Protein 1XAO (pdb70)

InterPro domains:
  IPR001305 Heat shock protein DnaJ, cysteine-rich domain [PF00684] (143-208)
  IPR001305 Heat shock protein DnaJ, cysteine-rich domain [PS51188] (130-213)
  IPR001305 Heat shock protein DnaJ, cysteine-rich domain [cd10719] (143-208)
  IPR001623 DnaJ domain [PF00226] (7-67)
  IPR001623 DnaJ domain [PR00625] (8-26)
  IPR001623 DnaJ domain [PR00625] (26-41)
  IPR001623 DnaJ domain [PR00625] (42-62)
  IPR001623 DnaJ domain [PR00625] (62-81)
  IPR001623 DnaJ domain [PS50076] (6-70)
  IPR001623 DnaJ domain [SM00271] (5-62)
  IPR001623 DnaJ domain [cd06257] (7-59)
  IPR002939 Chaperone DnaJ, C-terminal [PF01556] (116-336)
  IPR008971 HSP40/DnaJ peptide-binding [SSF49493] (115-257)
  IPR008971 HSP40/DnaJ peptide-binding [SSF49493] (259-344)
  IPR012724 Chaperone DnaJ [MF_01152] (3-375)
  IPR018253 DnaJ domain, conserved site [PS00636] (47-66)
  IPR036410 Heat shock protein DnaJ, cysteine-rich domain superfamily [SSF57938] (140-210)
  IPR036869 Chaperone J-domain superfamily [G3DSA:1.10.287.110] (3-109)
  IPR036869 Chaperone J-domain superfamily [SSF46565] (2-103)
  IPR044713 DnaJ homolog subfamily A member 1/2-like [PTHR43888] (4-381)

Structure (mmCIF, N/CA/C/O backbone):
data_1XAO
#
_entry.id   1XAO
#
_cell.length_a   49.631
_cell.length_b   49.631
_cell.length_c   210.191
_cell.angle_alpha   90.00
_cell.angle_beta   90.00
_cell.angle_gamma   120.00
#
_symmetry.space_group_name_H-M   'P 61'
#
loop_
_entity.id
_entity.type
_entity.pdbx_description
1 polymer 'Mitochondrial protein import protein MAS5'
2 water water
#
loop_
_atom_site.group_PDB
_atom_site.id
_atom_site.type_symbol
_atom_site.label_atom_id
_atom_site.label_alt_id
_atom_site.label_comp_id
_atom_site.label_asym_id
_atom_site.label_entity_id
_atom_site.label_seq_id
_atom_site.pdbx_PDB_ins_code
_atom_site.Cartn_x
_atom_site.Cartn_y
_atom_site.Cartn_z
_atom_site.occupancy
_atom_site.B_iso_or_equiv
_atom_site.auth_seq_id
_atom_site.auth_comp_id
_atom_site.auth_asym_id
_atom_site.auth_atom_id
_atom_site.pdbx_PDB_model_num
ATOM 1 N N . SER A 1 1 ? -20.557 15.418 15.416 1.00 40.80 258 SER A N 1
ATOM 2 C CA . SER A 1 1 ? -21.279 14.111 15.335 1.00 41.97 258 SER A CA 1
ATOM 3 C C . SER A 1 1 ? -20.626 13.120 14.374 1.00 40.28 258 SER A C 1
ATOM 4 O O . SER A 1 1 ? -20.124 13.507 13.318 1.00 39.37 258 SER A O 1
ATOM 7 N N . PHE A 1 2 ? -20.639 11.841 14.745 1.00 33.57 259 PHE A N 1
ATOM 8 C CA . PHE A 1 2 ? -20.063 10.783 13.916 1.00 32.64 259 PHE A CA 1
ATOM 9 C C . PHE A 1 2 ? -21.174 9.891 13.349 1.00 36.21 259 PHE A C 1
ATOM 10 O O . PHE A 1 2 ? -22.203 9.668 13.999 1.00 34.80 259 PHE A O 1
ATOM 18 N N . LYS A 1 3 ? -20.971 9.394 12.133 1.00 35.11 260 LYS A N 1
ATOM 19 C CA . LYS A 1 3 ? -21.944 8.508 11.497 1.00 38.49 260 LYS A CA 1
ATOM 20 C C . LYS A 1 3 ? -21.388 7.092 11.566 1.00 39.98 260 LYS A C 1
ATOM 21 O O . LYS A 1 3 ? -20.184 6.881 11.383 1.00 37.66 260 LYS A O 1
ATOM 27 N N . ARG A 1 4 ? -22.254 6.123 11.838 1.00 48.18 261 ARG A N 1
ATOM 28 C CA . ARG A 1 4 ? -21.809 4.740 11.925 1.00 51.63 261 ARG A CA 1
ATOM 29 C C . ARG A 1 4 ? -22.084 3.977 10.639 1.00 52.54 261 ARG A C 1
ATOM 30 O O . ARG A 1 4 ? -23.216 3.930 10.160 1.00 52.68 261 ARG A O 1
ATOM 38 N N . ASP A 1 5 ? -21.027 3.390 10.087 1.00 46.92 262 ASP A N 1
ATOM 39 C CA . ASP A 1 5 ? -21.098 2.609 8.857 1.00 48.59 262 ASP A CA 1
ATOM 40 C C . ASP A 1 5 ? -20.492 1.245 9.171 1.00 48.64 262 ASP A C 1
ATOM 41 O O . ASP A 1 5 ? -19.274 1.050 9.065 1.00 47.94 262 ASP A O 1
ATOM 46 N N . GLY A 1 6 ? -21.344 0.305 9.565 1.00 54.28 263 GLY A N 1
ATOM 47 C CA . GLY A 1 6 ? -20.861 -1.014 9.918 1.00 53.57 263 GLY A CA 1
ATOM 48 C C . GLY A 1 6 ? -20.115 -0.895 11.231 1.00 54.07 263 GLY A C 1
ATOM 49 O O . GLY A 1 6 ? -20.698 -0.523 12.250 1.00 54.32 263 GLY A O 1
ATOM 50 N N . ASP A 1 7 ? -18.821 -1.199 11.214 1.00 51.33 264 ASP A N 1
ATOM 51 C CA . ASP A 1 7 ? -18.011 -1.104 12.421 1.00 49.60 264 ASP A CA 1
ATOM 52 C C . ASP A 1 7 ? -17.027 0.056 12.307 1.00 47.49 264 ASP A C 1
ATOM 53 O O . ASP A 1 7 ? -16.106 0.201 13.115 1.00 45.71 264 ASP A O 1
ATOM 58 N N . ASP A 1 8 ? -17.245 0.886 11.294 1.00 51.05 265 ASP A N 1
ATOM 59 C CA . ASP A 1 8 ? -16.413 2.056 11.062 1.00 49.10 265 ASP A CA 1
ATOM 60 C C . ASP A 1 8 ? -17.217 3.302 11.392 1.00 46.27 265 ASP A C 1
ATOM 61 O O . ASP A 1 8 ? -18.447 3.278 11.369 1.00 46.30 265 ASP A O 1
ATOM 66 N N . LEU A 1 9 ? -16.516 4.386 11.706 1.00 35.78 266 LEU A N 1
ATOM 67 C CA . LEU A 1 9 ? -17.164 5.656 11.991 1.00 33.57 266 LEU A CA 1
ATOM 68 C C . LEU A 1 9 ? -16.725 6.635 10.914 1.00 32.07 266 LEU A C 1
ATOM 69 O O . LEU A 1 9 ? -15.591 6.569 10.430 1.00 30.64 266 LEU A O 1
ATOM 74 N N . VAL A 1 10 ? -17.632 7.520 10.519 1.00 36.65 267 VAL A N 1
ATOM 75 C CA . VAL A 1 10 ? -17.335 8.522 9.501 1.00 37.48 267 VAL A CA 1
ATOM 76 C C . VAL A 1 10 ? -17.509 9.926 10.096 1.00 36.18 267 VAL A C 1
ATOM 77 O O . VAL A 1 10 ? -18.558 10.261 10.660 1.00 36.03 267 VAL A O 1
ATOM 81 N N . TYR A 1 11 ? -16.463 10.733 9.967 1.00 30.64 268 TYR A N 1
ATOM 82 C CA . TYR A 1 11 ? -16.436 12.090 10.497 1.00 30.83 268 TYR A CA 1
ATOM 83 C C . TYR A 1 11 ? -16.095 13.056 9.371 1.00 31.58 268 TYR A C 1
ATOM 84 O O . TYR A 1 11 ? -15.165 12.808 8.599 1.00 29.66 268 TYR A O 1
ATOM 93 N N . GLU A 1 12 ? -16.836 14.156 9.285 1.00 31.66 269 GLU A N 1
ATOM 94 C CA . GLU A 1 12 ? -16.595 15.152 8.245 1.00 35.55 269 GLU A CA 1
ATOM 95 C C . GLU A 1 12 ? -15.773 16.296 8.810 1.00 33.12 269 GLU A C 1
ATOM 96 O O . GLU A 1 12 ? -16.264 17.098 9.608 1.00 32.12 269 GLU A O 1
ATOM 102 N N . ALA A 1 13 ? -14.514 16.368 8.401 1.00 32.68 270 ALA A N 1
ATOM 103 C CA . ALA A 1 13 ? -13.629 17.410 8.891 1.00 32.00 270 ALA A CA 1
ATOM 104 C C . ALA A 1 13 ? -13.430 18.523 7.872 1.00 32.73 270 ALA A C 1
ATOM 105 O O . ALA A 1 13 ? -13.489 18.296 6.663 1.00 31.21 270 ALA A O 1
ATOM 107 N N . GLU A 1 14 ? -13.201 19.733 8.372 1.00 33.27 271 GLU A N 1
ATOM 108 C CA . GLU A 1 14 ? -12.954 20.875 7.506 1.00 35.01 271 GLU A CA 1
ATOM 109 C C . GLU A 1 14 ? -11.588 21.445 7.865 1.00 31.96 271 GLU A C 1
ATOM 110 O O . GLU A 1 14 ? -11.294 21.655 9.030 1.00 29.39 271 GLU A O 1
ATOM 116 N N . ILE A 1 15 ? -10.748 21.672 6.866 1.00 28.62 272 ILE A N 1
ATOM 117 C CA . ILE A 1 15 ? -9.429 22.250 7.116 1.00 28.63 272 ILE A CA 1
ATOM 118 C C . ILE A 1 15 ? -9.233 23.363 6.108 1.00 28.62 272 ILE A C 1
ATOM 119 O O . ILE A 1 15 ? -9.901 23.389 5.072 1.00 28.26 272 ILE A O 1
ATOM 124 N N . ASP A 1 16 ? -8.333 24.289 6.415 1.00 28.74 273 ASP A N 1
ATOM 125 C CA . ASP A 1 16 ? -8.046 25.396 5.507 1.00 30.30 273 ASP A CA 1
ATOM 126 C C . ASP A 1 16 ? -7.167 24.907 4.361 1.00 28.08 273 ASP A C 1
ATOM 127 O O . ASP A 1 16 ? -6.450 23.915 4.493 1.00 25.86 273 ASP A O 1
ATOM 132 N N . LEU A 1 17 ? -7.228 25.612 3.238 1.00 30.79 274 LEU A N 1
ATOM 133 C CA . LEU A 1 17 ? -6.455 25.254 2.058 1.00 29.67 274 LEU A CA 1
ATOM 134 C C . LEU A 1 17 ? -4.960 25.093 2.335 1.00 29.78 274 LEU A C 1
ATOM 135 O O . LEU A 1 17 ? -4.324 24.174 1.823 1.00 30.59 274 LEU A O 1
ATOM 140 N N . LEU A 1 18 ? -4.403 25.987 3.147 1.00 28.32 275 LEU A N 1
ATOM 141 C CA . LEU A 1 18 ? -2.979 25.944 3.466 1.00 27.68 275 LEU A CA 1
ATOM 142 C C . LEU A 1 18 ? -2.561 24.601 4.049 1.00 26.98 275 LEU A C 1
ATOM 143 O O . LEU A 1 18 ? -1.580 23.988 3.614 1.00 25.69 275 LEU A O 1
ATOM 148 N N . THR A 1 19 ? -3.317 24.139 5.032 1.00 25.70 276 THR A N 1
ATOM 149 C CA . THR A 1 19 ? -3.021 22.872 5.672 1.00 26.79 276 THR A CA 1
ATOM 150 C C . THR A 1 19 ? -3.219 21.742 4.671 1.00 27.34 276 THR A C 1
ATOM 151 O O . THR A 1 19 ? -2.444 20.784 4.636 1.00 27.57 276 THR A O 1
ATOM 155 N N . ALA A 1 20 ? -4.254 21.871 3.845 1.00 25.77 277 ALA A N 1
ATOM 156 C CA . ALA A 1 20 ? -4.572 20.856 2.856 1.00 27.94 277 ALA A CA 1
ATOM 157 C C . ALA A 1 20 ? -3.442 20.596 1.856 1.00 29.52 277 ALA A C 1
ATOM 158 O O . ALA A 1 20 ? -3.182 19.444 1.483 1.00 25.69 277 ALA A O 1
ATOM 160 N N . ILE A 1 21 ? -2.766 21.656 1.422 1.00 30.63 278 ILE A N 1
ATOM 161 C CA . ILE A 1 21 ? -1.702 21.472 0.442 1.00 32.80 278 ILE A CA 1
ATOM 162 C C . ILE A 1 21 ? -0.278 21.609 0.964 1.00 31.60 278 ILE A C 1
ATOM 163 O O . ILE A 1 21 ? 0.659 21.218 0.275 1.00 31.38 278 ILE A O 1
ATOM 168 N N . ALA A 1 22 ? -0.110 22.152 2.168 1.00 34.22 279 ALA A N 1
ATOM 169 C CA . ALA A 1 22 ? 1.226 22.328 2.727 1.00 36.21 279 ALA A CA 1
ATOM 170 C C . ALA A 1 22 ? 1.432 21.585 4.046 1.00 37.92 279 ALA A C 1
ATOM 171 O O . ALA A 1 22 ? 2.498 21.664 4.651 1.00 40.91 279 ALA A O 1
ATOM 173 N N . GLY A 1 23 ? 0.414 20.859 4.488 1.00 34.86 280 GLY A N 1
ATOM 174 C CA . GLY A 1 23 ? 0.536 20.126 5.730 1.00 34.88 280 GLY A CA 1
ATOM 175 C C . GLY A 1 23 ? 0.172 20.960 6.941 1.00 33.92 280 GLY A C 1
ATOM 176 O O . GLY A 1 23 ? 0.007 22.181 6.864 1.00 32.96 280 GLY A O 1
ATOM 177 N N . GLY A 1 24 ? 0.047 20.293 8.078 1.00 30.80 281 GLY A N 1
ATOM 178 C CA . GLY A 1 24 ? -0.308 20.989 9.300 1.00 32.34 281 GLY A CA 1
ATOM 179 C C . GLY A 1 24 ? -0.900 20.007 10.285 1.00 33.10 281 GLY A C 1
ATOM 180 O O . GLY A 1 24 ? -0.580 18.822 10.251 1.00 32.38 281 GLY A O 1
ATOM 181 N N . GLU A 1 25 ? -1.778 20.493 11.151 1.00 36.08 282 GLU A N 1
ATOM 182 C CA . GLU A 1 25 ? -2.397 19.641 12.161 1.00 37.24 282 GLU A CA 1
ATOM 183 C C . GLU A 1 25 ? -3.858 20.009 12.361 1.00 36.26 282 GLU A C 1
ATOM 184 O O . GLU A 1 25 ? -4.252 21.146 12.143 1.00 37.29 282 GLU A O 1
ATOM 190 N N . PHE A 1 26 ? -4.658 19.035 12.771 1.00 34.15 283 PHE A N 1
ATOM 191 C CA . PHE A 1 26 ? -6.056 19.284 13.095 1.00 33.75 283 PHE A CA 1
ATOM 192 C C . PHE A 1 26 ? -6.390 18.264 14.167 1.00 31.41 283 PHE A C 1
ATOM 193 O O . PHE A 1 26 ? -5.680 17.269 14.328 1.00 29.80 283 PHE A O 1
ATOM 201 N N . ALA A 1 27 ? -7.440 18.523 14.930 1.00 32.50 284 ALA A N 1
ATOM 202 C CA . ALA A 1 27 ? -7.812 17.604 15.990 1.00 32.25 284 ALA A CA 1
ATOM 203 C C . ALA A 1 27 ? -9.312 17.512 16.103 1.00 31.92 284 ALA A C 1
ATOM 204 O O . ALA A 1 27 ? -10.036 18.354 15.577 1.00 32.79 284 ALA A O 1
ATOM 206 N N . LEU A 1 28 ? -9.776 16.474 16.782 1.00 31.13 285 LEU A N 1
ATOM 207 C CA . LEU A 1 28 ? -11.200 16.298 16.997 1.00 31.30 285 LEU A CA 1
ATOM 208 C C . LEU A 1 28 ? -11.445 15.400 18.196 1.00 30.09 285 LEU A C 1
ATOM 209 O O . LEU A 1 28 ? -10.623 14.543 18.524 1.00 26.84 285 LEU A O 1
ATOM 214 N N . GLU A 1 29 ? -12.564 15.625 18.872 1.00 27.03 286 GLU A N 1
ATOM 215 C CA . GLU A 1 29 ? -12.908 14.818 20.027 1.00 28.96 286 GLU A CA 1
ATOM 216 C C . GLU A 1 29 ? -13.569 13.556 19.511 1.00 27.93 286 GLU A C 1
ATOM 217 O O . GLU A 1 29 ? -14.527 13.617 18.746 1.00 28.60 286 GLU A O 1
ATOM 223 N N . HIS A 1 30 ? -13.047 12.413 19.927 1.00 28.88 287 HIS A N 1
ATOM 224 C CA . HIS A 1 30 ? -13.588 11.134 19.508 1.00 29.73 287 HIS A CA 1
ATOM 225 C C . HIS A 1 30 ? -14.830 10.844 20.356 1.00 29.81 287 HIS A C 1
ATOM 226 O O . HIS A 1 30 ? -15.033 11.476 21.396 1.00 27.65 287 HIS A O 1
ATOM 233 N N . VAL A 1 31 ? -15.654 9.895 19.916 1.00 30.75 288 VAL A N 1
ATOM 234 C CA . VAL A 1 31 ? -16.862 9.537 20.655 1.00 31.65 288 VAL A CA 1
ATOM 235 C C . VAL A 1 31 ? -16.528 8.992 22.038 1.00 32.46 288 VAL A C 1
ATOM 236 O O . VAL A 1 31 ? -17.381 8.959 22.928 1.00 33.65 288 VAL A O 1
ATOM 240 N N . SER A 1 32 ? -15.279 8.575 22.217 1.00 31.99 289 SER A N 1
ATOM 241 C CA . SER A 1 32 ? -14.820 8.042 23.496 1.00 32.19 289 SER A CA 1
ATOM 242 C C . SER A 1 32 ? -14.534 9.166 24.484 1.00 34.34 289 SER A C 1
ATOM 243 O O . SER A 1 32 ? -14.494 8.943 25.698 1.00 33.13 289 SER A O 1
ATOM 246 N N . GLY A 1 33 ? -14.315 10.370 23.963 1.00 33.87 290 GLY A N 1
ATOM 247 C CA . GLY A 1 33 ? -14.013 11.493 24.829 1.00 33.21 290 GLY A CA 1
ATOM 248 C C . GLY A 1 33 ? -12.558 11.892 24.673 1.00 34.64 290 GLY A C 1
ATOM 249 O O . GLY A 1 33 ? -12.169 13.011 25.026 1.00 33.09 290 GLY A O 1
ATOM 250 N N . ASP A 1 34 ? -11.741 10.978 24.157 1.00 31.53 291 ASP A N 1
ATOM 251 C CA . ASP A 1 34 ? -10.331 11.287 23.943 1.00 32.33 291 ASP A CA 1
ATOM 252 C C . ASP A 1 34 ? -10.235 12.172 22.704 1.00 32.37 291 ASP A C 1
ATOM 253 O O . ASP A 1 34 ? -11.095 12.124 21.824 1.00 31.60 291 ASP A O 1
ATOM 258 N N . TRP A 1 35 ? -9.193 12.984 22.641 1.00 32.16 292 TRP A N 1
ATOM 259 C CA . TRP A 1 35 ? -8.989 13.844 21.490 1.00 33.28 292 TRP A CA 1
ATOM 260 C C . TRP A 1 35 ? -7.936 13.249 20.573 1.00 33.47 292 TRP A C 1
ATOM 261 O O . TRP A 1 35 ? -6.872 12.803 21.021 1.00 33.17 292 TRP A O 1
ATOM 272 N N . LEU A 1 36 ? -8.242 13.216 19.285 1.00 32.92 293 LEU A N 1
ATOM 273 C CA . LEU A 1 36 ? -7.287 12.694 18.330 1.00 32.71 293 LEU A CA 1
ATOM 274 C C . LEU A 1 36 ? -6.586 13.920 17.760 1.00 33.18 293 LEU A C 1
ATOM 275 O O . LEU A 1 36 ? -7.239 14.891 17.359 1.00 32.34 293 LEU A O 1
ATOM 280 N N . LYS A 1 37 ? -5.259 13.898 17.769 1.00 31.75 294 LYS A N 1
ATOM 281 C CA . LYS A 1 37 ? -4.491 15.005 17.227 1.00 33.71 294 LYS A CA 1
ATOM 282 C C . LYS A 1 37 ? -3.878 14.439 15.963 1.00 34.21 294 LYS A C 1
ATOM 283 O O . LYS A 1 37 ? -3.081 13.506 16.022 1.00 32.88 294 LYS A O 1
ATOM 289 N N . VAL A 1 38 ? -4.264 14.990 14.819 1.00 35.72 295 VAL A N 1
ATOM 290 C CA . VAL A 1 38 ? -3.775 14.479 13.549 1.00 38.49 295 VAL A CA 1
ATOM 291 C C . VAL A 1 38 ? -2.801 15.405 12.846 1.00 39.01 295 VAL A C 1
ATOM 292 O O . VAL A 1 38 ? -3.044 16.605 12.699 1.00 40.10 295 VAL A O 1
ATOM 296 N N . GLY A 1 39 ? -1.686 14.834 12.416 1.00 46.06 296 GLY A N 1
ATOM 297 C CA . GLY A 1 39 ? -0.700 15.621 11.714 1.00 46.76 296 GLY A CA 1
ATOM 298 C C . GLY A 1 39 ? -0.740 15.319 10.229 1.00 45.92 296 GLY A C 1
ATOM 299 O O . GLY A 1 39 ? -0.681 14.161 9.827 1.00 49.20 296 GLY A O 1
ATOM 300 N N . ILE A 1 40 ? -0.885 16.350 9.405 1.00 33.52 297 ILE A N 1
ATOM 301 C CA . ILE A 1 40 ? -0.873 16.133 7.969 1.00 31.53 297 ILE A CA 1
ATOM 302 C C . ILE A 1 40 ? 0.544 16.505 7.554 1.00 31.61 297 ILE A C 1
ATOM 303 O O . ILE A 1 40 ? 0.976 17.644 7.717 1.00 28.23 297 ILE A O 1
ATOM 308 N N . VAL A 1 41 ? 1.273 15.517 7.055 1.00 34.33 298 VAL A N 1
ATOM 309 C CA . VAL A 1 41 ? 2.659 15.707 6.656 1.00 35.66 298 VAL A CA 1
ATOM 310 C C . VAL A 1 41 ? 2.844 16.576 5.420 1.00 35.17 298 VAL A C 1
ATOM 311 O O . VAL A 1 41 ? 2.176 16.384 4.408 1.00 33.47 298 VAL A O 1
ATOM 315 N N . PRO A 1 42 ? 3.744 17.566 5.494 1.00 43.54 299 PRO A N 1
ATOM 316 C CA . PRO A 1 42 ? 3.938 18.399 4.305 1.00 44.91 299 PRO A CA 1
ATOM 317 C C . PRO A 1 42 ? 4.317 17.478 3.146 1.00 44.98 299 PRO A C 1
ATOM 318 O O . PRO A 1 42 ? 5.191 16.625 3.289 1.00 45.79 299 PRO A O 1
ATOM 322 N N . GLY A 1 43 ? 3.639 17.632 2.014 1.00 46.09 300 GLY A N 1
ATOM 323 C CA . GLY A 1 43 ? 3.915 16.788 0.864 1.00 44.89 300 GLY A CA 1
ATOM 324 C C . GLY A 1 43 ? 2.751 15.862 0.550 1.00 46.44 300 GLY A C 1
ATOM 325 O O . GLY A 1 43 ? 2.523 15.507 -0.606 1.00 46.65 300 GLY A O 1
ATOM 326 N N . GLU A 1 44 ? 2.006 15.461 1.574 1.00 40.37 301 GLU A N 1
ATOM 327 C CA . GLU A 1 44 ? 0.865 14.580 1.361 1.00 40.96 301 GLU A CA 1
ATOM 328 C C . GLU A 1 44 ? -0.402 15.429 1.341 1.00 39.01 301 GLU A C 1
ATOM 329 O O . GLU A 1 44 ? -0.997 15.729 2.381 1.00 37.95 301 GLU A O 1
ATOM 335 N N . VAL A 1 45 ? -0.791 15.810 0.130 1.00 35.97 302 VAL A N 1
ATOM 336 C CA . VAL A 1 45 ? -1.939 16.667 -0.128 1.00 32.58 302 VAL A CA 1
ATOM 337 C C . VAL A 1 45 ? -3.310 16.091 0.199 1.00 31.13 302 VAL A C 1
ATOM 338 O O . VAL A 1 45 ? -3.579 14.912 -0.027 1.00 29.90 302 VAL A O 1
ATOM 342 N N . ILE A 1 46 ? -4.178 16.950 0.731 1.00 30.33 303 ILE A N 1
ATOM 343 C CA . ILE A 1 46 ? -5.549 16.564 1.038 1.00 28.35 303 ILE A CA 1
ATOM 344 C C . ILE A 1 46 ? -6.400 17.290 -0.001 1.00 28.14 303 ILE A C 1
ATOM 345 O O . ILE A 1 46 ? -6.349 18.513 -0.104 1.00 28.67 303 ILE A O 1
ATOM 350 N N . ALA A 1 47 ? -7.171 16.540 -0.777 1.00 25.69 304 ALA A N 1
ATOM 351 C CA . ALA A 1 47 ? -8.007 17.140 -1.810 1.00 28.49 304 ALA A CA 1
ATOM 352 C C . ALA A 1 47 ? -9.469 17.224 -1.385 1.00 28.74 304 ALA A C 1
ATOM 353 O O . ALA A 1 47 ? -9.892 16.540 -0.463 1.00 28.01 304 ALA A O 1
ATOM 355 N N . PRO A 1 48 ? -10.256 18.082 -2.052 1.00 31.96 305 PRO A N 1
ATOM 356 C CA . PRO A 1 48 ? -11.680 18.240 -1.735 1.00 33.53 305 PRO A CA 1
ATOM 357 C C . PRO A 1 48 ? -12.408 16.895 -1.766 1.00 33.07 305 PRO A C 1
ATOM 358 O O . PRO A 1 48 ? -12.310 16.159 -2.746 1.00 32.71 305 PRO A O 1
ATOM 362 N N . GLY A 1 49 ? -13.122 16.578 -0.690 1.00 33.50 306 GLY A N 1
ATOM 363 C CA . GLY A 1 49 ? -13.857 15.327 -0.620 1.00 34.73 306 GLY A CA 1
ATOM 364 C C . GLY A 1 49 ? -13.021 14.076 -0.391 1.00 37.87 306 GLY A C 1
ATOM 365 O O . GLY A 1 49 ? -13.575 12.990 -0.236 1.00 39.37 306 GLY A O 1
ATOM 366 N N . MET A 1 50 ? -11.697 14.212 -0.359 1.00 32.92 307 MET A N 1
ATOM 367 C CA . MET A 1 50 ? -10.822 13.059 -0.161 1.00 32.90 307 MET A CA 1
ATOM 368 C C . MET A 1 50 ? -11.096 12.370 1.173 1.00 34.04 307 MET A C 1
ATOM 369 O O . MET A 1 50 ? -11.533 13.006 2.135 1.00 33.04 307 MET A O 1
ATOM 374 N N . ARG A 1 51 ? -10.839 11.067 1.221 1.00 31.55 308 ARG A N 1
ATOM 375 C CA . ARG A 1 51 ? -11.017 10.298 2.439 1.00 33.79 308 ARG A CA 1
ATOM 376 C C . ARG A 1 51 ? -9.673 9.757 2.920 1.00 33.30 308 ARG A C 1
ATOM 377 O O . ARG A 1 51 ? -8.796 9.424 2.118 1.00 29.73 308 ARG A O 1
ATOM 385 N N . LYS A 1 52 ? -9.527 9.682 4.238 1.00 34.16 309 LYS A N 1
ATOM 386 C CA . LYS A 1 52 ? -8.331 9.155 4.878 1.00 34.82 309 LYS A CA 1
ATOM 387 C C . LYS A 1 52 ? -8.817 8.285 6.025 1.00 35.86 309 LYS A C 1
ATOM 388 O O . LYS A 1 52 ? -9.955 8.418 6.477 1.00 38.16 309 LYS A O 1
ATOM 394 N N . VAL A 1 53 ? -7.960 7.399 6.506 1.00 39.03 310 VAL A N 1
ATOM 395 C CA . VAL A 1 53 ? -8.360 6.499 7.568 1.00 39.71 310 VAL A CA 1
ATOM 396 C C . VAL A 1 53 ? -7.476 6.556 8.796 1.00 40.59 310 VAL A C 1
ATOM 397 O O . VAL A 1 53 ? -6.250 6.645 8.693 1.00 40.41 310 VAL A O 1
ATOM 401 N N . ILE A 1 54 ? -8.117 6.528 9.960 1.00 34.97 311 ILE A N 1
ATOM 402 C CA . ILE A 1 54 ? -7.408 6.493 11.227 1.00 36.56 311 ILE A CA 1
ATOM 403 C C . ILE A 1 54 ? -7.705 5.084 11.731 1.00 37.18 311 ILE A C 1
ATOM 404 O O . ILE A 1 54 ? -8.842 4.757 12.080 1.00 35.33 311 ILE A O 1
ATOM 409 N N . GLU A 1 55 ? -6.675 4.248 11.729 1.00 46.06 312 GLU A N 1
ATOM 410 C CA . GLU A 1 55 ? -6.792 2.850 12.127 1.00 49.42 312 GLU A CA 1
ATOM 411 C C . GLU A 1 55 ? -7.256 2.585 13.555 1.00 49.01 312 GLU A C 1
ATOM 412 O O . GLU A 1 55 ? -6.705 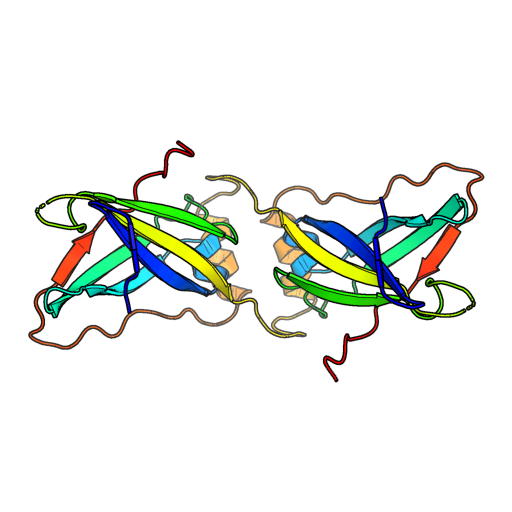3.134 14.510 1.00 50.88 312 GLU A O 1
ATOM 418 N N . GLY A 1 56 ? -8.274 1.737 13.686 1.00 42.36 313 GLY A N 1
ATOM 419 C CA . GLY A 1 56 ? -8.784 1.354 14.993 1.00 39.61 313 GLY A CA 1
ATOM 420 C C . GLY A 1 56 ? -9.615 2.340 15.793 1.00 39.52 313 GLY A C 1
ATOM 421 O O . GLY A 1 56 ? -9.833 2.133 16.986 1.00 38.83 313 GLY A O 1
ATOM 422 N N . LYS A 1 57 ? -10.093 3.404 15.165 1.00 36.93 314 LYS A N 1
ATOM 423 C CA . LYS A 1 57 ? -10.893 4.379 15.893 1.00 38.35 314 LYS A CA 1
ATOM 424 C C . LYS A 1 57 ? -12.369 4.244 15.556 1.00 38.10 314 LYS A C 1
ATOM 425 O O . LYS A 1 57 ? -13.141 5.196 15.674 1.00 35.45 314 LYS A O 1
ATOM 431 N N . GLY A 1 58 ? -12.751 3.043 15.134 1.00 39.62 315 GLY A N 1
ATOM 432 C CA . GLY A 1 58 ? -14.136 2.783 14.801 1.00 40.88 315 GLY A CA 1
ATOM 433 C C . GLY A 1 58 ? -14.861 2.132 15.969 1.00 43.15 315 GLY A C 1
ATOM 434 O O . GLY A 1 58 ? -14.586 2.441 17.129 1.00 41.30 315 GLY A O 1
ATOM 435 N N . MET A 1 59 ? -15.777 1.221 15.655 1.00 48.64 316 MET A N 1
ATOM 436 C CA . MET A 1 59 ? -16.577 0.518 16.656 1.00 51.46 316 MET A CA 1
ATOM 437 C C . MET A 1 59 ? -16.017 -0.876 16.971 1.00 52.52 316 MET A C 1
ATOM 438 O O . MET A 1 59 ? -15.071 -1.334 16.329 1.00 53.27 316 MET A O 1
ATOM 443 N N . PRO A 1 60 ? -16.594 -1.564 17.976 1.00 66.46 317 PRO A N 1
ATOM 444 C CA . PRO A 1 60 ? -16.145 -2.908 18.360 1.00 66.16 317 PRO A CA 1
ATOM 445 C C . PRO A 1 60 ? -16.298 -3.916 17.220 1.00 67.62 317 PRO A C 1
ATOM 446 O O . PRO A 1 60 ? -15.338 -4.578 16.822 1.00 68.42 317 PRO A O 1
ATOM 450 N N . TYR A 1 67 ? -11.307 -3.399 16.847 1.00 62.58 324 TYR A N 1
ATOM 451 C CA . TYR A 1 67 ? -12.057 -2.189 16.516 1.00 62.30 324 TYR A CA 1
ATOM 452 C C . TYR A 1 67 ? -12.040 -1.855 15.033 1.00 58.25 324 TYR A C 1
ATOM 453 O O . TYR A 1 67 ? -11.108 -2.206 14.314 1.00 57.46 324 TYR A O 1
ATOM 462 N N . GLY A 1 68 ? -13.086 -1.174 14.581 1.00 50.03 325 GLY A N 1
ATOM 463 C CA . GLY A 1 68 ? -13.153 -0.775 13.191 1.00 45.97 325 GLY A CA 1
ATOM 464 C C . GLY A 1 68 ? -12.296 0.468 13.041 1.00 43.59 325 GLY A C 1
ATOM 465 O O . GLY A 1 68 ? -11.554 0.830 13.957 1.00 43.96 325 GLY A O 1
ATOM 466 N N . ASN A 1 69 ? -12.397 1.139 11.906 1.00 38.20 326 ASN A N 1
ATOM 467 C CA . ASN A 1 69 ? -11.598 2.331 11.694 1.00 36.42 326 ASN A CA 1
ATOM 468 C C . ASN A 1 69 ? -12.413 3.606 11.596 1.00 34.55 326 ASN A C 1
ATOM 469 O O . ASN A 1 69 ? -13.635 3.573 11.411 1.00 33.49 326 ASN A O 1
ATOM 474 N N . LEU A 1 70 ? -11.723 4.734 11.730 1.00 32.53 327 LEU A N 1
ATOM 475 C CA . LEU A 1 70 ? -12.373 6.027 11.599 1.00 29.84 327 LEU A CA 1
ATOM 476 C C . LEU A 1 70 ? -12.016 6.562 10.228 1.00 29.23 327 LEU A C 1
ATOM 477 O O . LEU A 1 70 ? -10.842 6.640 9.870 1.00 29.37 327 LEU A O 1
ATOM 482 N N . ILE A 1 71 ? -13.037 6.908 9.454 1.00 34.95 328 ILE A N 1
ATOM 483 C CA . ILE A 1 71 ? -12.839 7.460 8.125 1.00 36.37 328 ILE A CA 1
ATOM 484 C C . ILE A 1 71 ? -13.101 8.965 8.178 1.00 34.86 328 ILE A C 1
ATOM 485 O O . ILE A 1 71 ? -14.179 9.399 8.593 1.00 35.39 328 ILE A O 1
ATOM 490 N N . ILE A 1 72 ? -12.111 9.760 7.781 1.00 33.94 329 ILE A N 1
ATOM 491 C CA . ILE A 1 72 ? -12.271 11.213 7.772 1.00 33.14 329 ILE A CA 1
ATOM 492 C C . ILE A 1 72 ? -12.510 11.672 6.330 1.00 34.38 329 ILE A C 1
ATOM 493 O O . ILE A 1 72 ? -11.730 11.346 5.428 1.00 33.94 329 ILE A O 1
ATOM 498 N N . LYS A 1 73 ? -13.605 12.397 6.118 1.00 31.66 330 LYS A N 1
ATOM 499 C CA . LYS A 1 73 ? -13.949 12.937 4.804 1.00 32.65 330 LYS A CA 1
ATOM 500 C C . LYS A 1 73 ? -13.643 14.424 4.918 1.00 31.27 330 LYS A C 1
ATOM 501 O O . LYS A 1 73 ? -14.200 15.110 5.777 1.00 30.22 330 LYS A O 1
ATOM 507 N N . PHE A 1 74 ? -12.773 14.921 4.047 1.00 28.12 331 PHE A N 1
ATOM 508 C CA . PHE A 1 74 ? -12.358 16.312 4.099 1.00 27.54 331 PHE A CA 1
ATOM 509 C C . PHE A 1 74 ? -13.053 17.335 3.221 1.00 27.09 331 PHE A C 1
ATOM 510 O O . PHE A 1 74 ? -13.361 17.087 2.058 1.00 27.43 331 PHE A O 1
ATOM 518 N N . THR A 1 75 ? -13.262 18.508 3.801 1.00 29.89 332 THR A N 1
ATOM 519 C CA . THR A 1 75 ? -13.846 19.642 3.106 1.00 29.33 332 THR A CA 1
ATOM 520 C C . THR A 1 75 ? -12.760 20.707 3.258 1.00 29.41 332 THR A C 1
ATOM 521 O O . THR A 1 75 ? -12.200 20.881 4.347 1.00 27.25 332 THR A O 1
ATOM 525 N N . ILE A 1 76 ? -12.448 21.406 2.173 1.00 23.96 333 ILE A N 1
ATOM 526 C CA . ILE A 1 76 ? -11.402 22.413 2.225 1.00 24.62 333 ILE A CA 1
ATOM 527 C C . ILE A 1 76 ? -11.950 23.826 2.110 1.00 25.43 333 ILE A C 1
ATOM 528 O O . ILE A 1 76 ? -12.592 24.172 1.118 1.00 25.10 333 ILE A O 1
ATOM 533 N N . LYS A 1 77 ? -11.697 24.639 3.129 1.00 29.50 334 LYS A N 1
ATOM 534 C CA . LYS A 1 77 ? -12.160 26.017 3.129 1.00 31.19 334 LYS A CA 1
ATOM 535 C C . LYS A 1 77 ? -11.153 26.877 2.371 1.00 30.67 334 LYS A C 1
ATOM 536 O O . LYS A 1 77 ? -9.955 26.848 2.653 1.00 29.85 334 LYS A O 1
ATOM 542 N N . PHE A 1 78 ? -11.650 27.628 1.396 1.00 29.34 335 PHE A N 1
ATOM 543 C CA . PHE A 1 78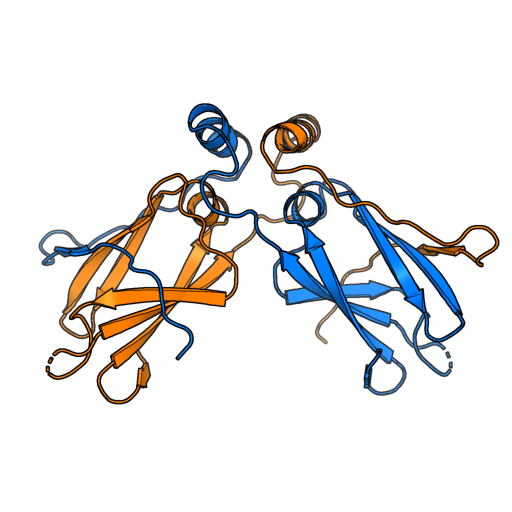 ? -10.812 28.493 0.583 1.00 27.19 335 PHE A CA 1
ATOM 544 C C . PHE A 1 78 ? -10.845 29.915 1.102 1.00 29.73 335 PHE A C 1
ATOM 545 O O . PHE A 1 78 ? -11.796 30.318 1.765 1.00 29.47 335 PH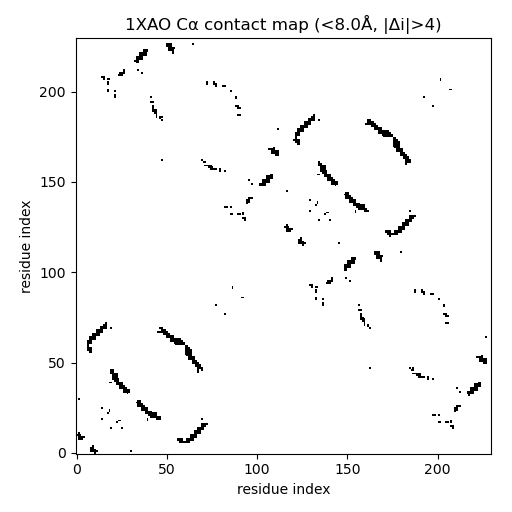E A O 1
ATOM 553 N N . PRO A 1 79 ? -9.800 30.697 0.799 1.00 34.28 336 PRO A N 1
ATOM 554 C CA . PRO A 1 79 ? -9.722 32.092 1.232 1.00 33.91 336 PRO A CA 1
ATOM 555 C C . PRO A 1 79 ? -10.760 32.867 0.425 1.00 34.84 336 PRO A C 1
ATOM 556 O O . PRO A 1 79 ? -11.289 32.351 -0.560 1.00 33.04 336 PRO A O 1
ATOM 560 N N . GLU A 1 80 ? -11.051 34.097 0.840 1.00 31.86 337 GLU A N 1
ATOM 561 C CA . GLU A 1 80 ? -12.011 34.940 0.133 1.00 32.37 337 GLU A CA 1
ATOM 562 C C . GLU A 1 80 ? -11.246 35.718 -0.929 1.00 31.14 337 GLU A C 1
ATOM 563 O O . GLU A 1 80 ? -10.022 35.628 -1.004 1.00 27.95 337 GLU A O 1
ATOM 569 N N . ASN A 1 81 ? -11.962 36.481 -1.746 1.00 31.16 338 ASN A N 1
ATOM 570 C CA . ASN A 1 81 ? -11.326 37.268 -2.798 1.00 32.48 338 ASN A CA 1
ATOM 571 C C . ASN A 1 81 ? -10.319 38.262 -2.226 1.00 33.06 338 ASN A C 1
ATOM 572 O O . ASN A 1 81 ? -10.456 38.719 -1.088 1.00 31.04 338 ASN A O 1
ATOM 577 N N . HIS A 1 82 ? -9.295 38.574 -3.015 1.00 40.80 339 HIS A N 1
ATOM 578 C CA . HIS A 1 82 ? -8.265 39.531 -2.616 1.00 41.79 339 HIS A CA 1
ATOM 579 C C . HIS A 1 82 ? -7.567 39.182 -1.304 1.00 41.55 339 HIS A C 1
ATOM 580 O O . HIS A 1 82 ? -7.264 40.070 -0.505 1.00 40.75 339 HIS A O 1
ATOM 587 N N . PHE A 1 83 ? -7.297 37.898 -1.089 1.00 33.34 340 PHE A N 1
ATOM 588 C CA . PHE A 1 83 ? -6.638 37.457 0.138 1.00 33.89 340 PHE A CA 1
ATOM 589 C C . PHE A 1 83 ? -5.132 37.736 0.136 1.00 34.83 340 PHE A C 1
ATOM 590 O O . PHE A 1 83 ? -4.456 37.537 1.145 1.00 34.71 340 PHE A O 1
ATOM 598 N N . THR A 1 84 ? -4.602 38.185 -0.998 1.00 37.85 341 THR A N 1
ATOM 599 C CA . THR A 1 84 ? -3.177 38.491 -1.093 1.00 41.57 341 THR A CA 1
ATOM 600 C C . THR A 1 84 ? -2.920 39.484 -2.225 1.00 42.28 341 THR A C 1
ATOM 601 O O . THR A 1 84 ? -3.842 39.847 -2.956 1.00 41.69 341 THR A O 1
ATOM 605 N N . SER A 1 85 ? -1.671 39.927 -2.368 1.00 50.22 342 SER A N 1
ATOM 606 C CA . SER A 1 85 ? -1.329 40.887 -3.420 1.00 52.54 342 SER A CA 1
ATOM 607 C C . SER A 1 85 ? -1.090 40.177 -4.746 1.00 53.95 342 SER A C 1
ATOM 608 O O . SER A 1 85 ? -0.796 38.981 -4.777 1.00 53.33 342 SER A O 1
ATOM 611 N N . GLU A 1 86 ? -1.202 40.923 -5.840 1.00 55.08 343 GLU A N 1
ATOM 612 C CA . GLU A 1 86 ? -0.998 40.357 -7.164 1.00 57.20 343 GLU A CA 1
ATOM 613 C C . GLU A 1 86 ? 0.388 39.736 -7.299 1.00 57.95 343 GLU A C 1
ATOM 614 O O . GLU A 1 86 ? 0.549 38.707 -7.959 1.00 58.24 343 GLU A O 1
ATOM 620 N N . GLU A 1 87 ? 1.387 40.349 -6.671 1.00 55.46 344 GLU A N 1
ATOM 621 C CA . GLU A 1 87 ? 2.743 39.822 -6.754 1.00 54.83 344 GLU A CA 1
ATOM 622 C C . GLU A 1 87 ? 2.813 38.421 -6.163 1.00 53.10 344 GLU A C 1
ATOM 623 O O . GLU A 1 87 ? 3.482 37.542 -6.707 1.00 54.82 344 GLU A O 1
ATOM 629 N N . ASN A 1 88 ? 2.131 38.209 -5.043 1.00 44.43 345 ASN A N 1
ATOM 630 C CA . ASN A 1 88 ? 2.135 36.890 -4.423 1.00 41.45 345 ASN A CA 1
ATOM 631 C C . ASN A 1 88 ? 1.387 35.882 -5.291 1.00 37.92 345 ASN A C 1
ATOM 632 O O . ASN A 1 88 ? 1.802 34.736 -5.403 1.00 36.05 345 ASN A O 1
ATOM 637 N N . LEU A 1 89 ? 0.290 36.304 -5.908 1.00 38.09 346 LEU A N 1
ATOM 638 C CA . LEU A 1 89 ? -0.466 35.405 -6.773 1.00 38.10 346 LEU A CA 1
ATOM 639 C C . LEU A 1 89 ? 0.412 34.963 -7.934 1.00 39.12 346 LEU A C 1
ATOM 640 O O . LEU A 1 89 ? 0.277 33.856 -8.444 1.00 39.63 346 LEU A O 1
ATOM 645 N N . LYS A 1 90 ? 1.313 35.837 -8.358 1.00 45.47 347 LYS A N 1
ATOM 646 C CA . LYS A 1 90 ? 2.212 35.500 -9.448 1.00 47.18 347 LYS A CA 1
ATOM 647 C C . LYS A 1 90 ? 3.191 34.448 -8.955 1.00 45.73 347 LYS A C 1
ATOM 648 O O . LYS A 1 90 ? 3.563 33.536 -9.691 1.00 46.81 347 LYS A O 1
ATOM 654 N N . LYS A 1 91 ? 3.592 34.568 -7.696 1.00 42.21 348 LYS A N 1
ATOM 655 C CA . LYS A 1 91 ? 4.522 33.616 -7.104 1.00 42.30 348 LYS A CA 1
ATOM 656 C C . LYS A 1 91 ? 3.930 32.206 -7.007 1.00 41.41 348 LYS A C 1
ATOM 657 O O . LYS A 1 91 ? 4.667 31.219 -7.013 1.00 40.11 348 LYS A O 1
ATOM 663 N N . LEU A 1 92 ? 2.606 32.113 -6.919 1.00 40.93 349 LEU A N 1
ATOM 664 C CA . LEU A 1 92 ? 1.948 30.814 -6.831 1.00 40.26 349 LEU A CA 1
ATOM 665 C C . LEU A 1 92 ? 2.195 30.007 -8.096 1.00 40.96 349 LEU A C 1
ATOM 666 O O . LEU A 1 92 ? 2.255 28.776 -8.064 1.00 39.72 349 LEU A O 1
ATOM 671 N N . GLU A 1 93 ? 2.344 30.708 -9.212 1.00 41.32 350 GLU A N 1
ATOM 672 C CA . GLU A 1 93 ? 2.576 30.052 -10.490 1.00 43.05 350 GLU A CA 1
ATOM 673 C C . GLU A 1 93 ? 3.895 29.285 -10.509 1.00 43.34 350 GLU A C 1
ATOM 674 O O . GLU A 1 93 ? 4.076 28.363 -11.302 1.00 43.85 350 GLU A O 1
ATOM 680 N N . GLU A 1 94 ? 4.811 29.650 -9.622 1.00 49.31 351 GLU A N 1
ATOM 681 C CA . GLU A 1 94 ? 6.097 28.975 -9.572 1.00 50.34 351 GLU A CA 1
ATOM 682 C C . GLU A 1 94 ? 6.107 27.841 -8.559 1.00 49.34 351 GLU A C 1
ATOM 683 O O . GLU A 1 94 ? 6.989 26.984 -8.587 1.00 50.10 351 GLU A O 1
ATOM 689 N N . ILE A 1 95 ? 5.121 27.836 -7.666 1.00 41.23 352 ILE A N 1
ATOM 690 C CA . ILE A 1 95 ? 5.030 26.799 -6.647 1.00 37.39 352 ILE A CA 1
ATOM 691 C C . ILE A 1 95 ? 4.102 25.676 -7.091 1.00 36.08 352 ILE A C 1
ATOM 692 O O . ILE A 1 95 ? 4.415 24.492 -6.921 1.00 35.01 352 ILE A O 1
ATOM 697 N N . LEU A 1 96 ? 2.960 26.053 -7.663 1.00 34.05 353 LEU A N 1
ATOM 698 C CA . LEU A 1 96 ? 1.981 25.080 -8.133 1.00 31.37 353 LEU A CA 1
ATOM 699 C C . LEU A 1 96 ? 2.355 24.559 -9.516 1.00 31.24 353 LEU A C 1
ATOM 700 O O . LEU A 1 96 ? 3.142 25.174 -10.226 1.00 30.13 353 LEU A O 1
ATOM 705 N N . PRO A 1 97 ? 1.786 23.413 -9.915 1.00 32.16 354 PRO A N 1
ATOM 706 C CA . PRO A 1 97 ? 2.058 22.798 -11.218 1.00 32.90 354 PRO A CA 1
ATOM 707 C C . PRO A 1 97 ? 1.664 23.687 -12.402 1.00 31.86 354 PRO A C 1
ATOM 708 O O . PRO A 1 97 ? 0.935 24.661 -12.247 1.00 31.09 354 PRO A O 1
ATOM 712 N N . PRO A 1 98 ? 2.160 23.358 -13.603 1.00 29.87 355 PRO A N 1
ATOM 713 C CA . PRO A 1 98 ? 1.851 24.130 -14.805 1.00 28.59 355 PRO A CA 1
ATOM 714 C C . PRO A 1 98 ? 0.349 24.332 -15.006 1.00 30.57 355 PRO A C 1
ATOM 715 O O . PRO A 1 98 ? -0.453 23.449 -14.712 1.00 27.51 355 PRO A O 1
ATOM 719 N N . ARG A 1 99 ? -0.006 25.511 -15.507 1.00 30.70 356 ARG A N 1
ATOM 720 C CA . ARG A 1 99 ? -1.383 25.884 -15.785 1.00 35.16 356 ARG A CA 1
ATOM 721 C C . ARG A 1 99 ? -1.960 25.102 -16.952 1.00 35.28 356 ARG A C 1
ATOM 722 O O . ARG A 1 99 ? -1.229 24.565 -17.785 1.00 31.26 356 ARG A O 1
ATOM 730 N N . ILE A 1 100 ? -3.286 25.056 -17.000 1.00 36.06 357 ILE A N 1
ATOM 731 C CA . ILE A 1 100 ? -4.002 24.420 -18.089 1.00 36.08 357 ILE A CA 1
ATOM 732 C C . ILE A 1 100 ? -4.789 25.562 -18.729 1.00 37.12 357 ILE A C 1
ATOM 733 O O . ILE A 1 100 ? -5.565 26.255 -18.058 1.00 34.26 357 ILE A O 1
ATOM 738 N N . VAL A 1 101 ? -4.558 25.758 -20.021 1.00 34.12 358 VAL A N 1
ATOM 739 C CA . VAL A 1 101 ? -5.192 26.809 -20.806 1.00 36.95 358 VAL A CA 1
ATOM 740 C C . VAL A 1 101 ? -6.087 26.165 -21.869 1.00 37.63 358 VAL A C 1
ATOM 741 O O . VAL A 1 101 ? -5.846 25.030 -22.278 1.00 36.93 358 VAL A O 1
ATOM 745 N N . PRO A 1 102 ? -7.139 26.875 -22.313 1.00 44.20 359 PRO A N 1
ATOM 746 C CA . PRO A 1 102 ? -8.079 26.378 -23.327 1.00 45.97 359 PRO A CA 1
ATOM 747 C C . PRO A 1 102 ? -7.508 26.251 -24.739 1.00 46.50 359 PRO A C 1
ATOM 748 O O . PRO A 1 102 ? -6.724 27.089 -25.181 1.00 46.24 359 PRO A O 1
ATOM 752 N N . ALA A 1 103 ? -7.918 25.200 -25.441 1.00 48.97 360 ALA A N 1
ATOM 753 C CA . ALA A 1 103 ? -7.491 24.979 -26.819 1.00 50.85 360 ALA A CA 1
ATOM 754 C C . ALA A 1 103 ? -8.730 25.104 -27.710 1.00 49.67 360 ALA A C 1
ATOM 755 O O . ALA A 1 103 ? -9.266 24.106 -28.180 1.00 51.83 360 ALA A O 1
ATOM 757 N N . ILE A 1 104 ? -9.184 26.333 -27.931 1.00 45.88 361 ILE A N 1
ATOM 758 C CA . ILE A 1 104 ? -10.365 26.573 -28.749 1.00 45.52 361 ILE A CA 1
ATOM 759 C C . ILE A 1 104 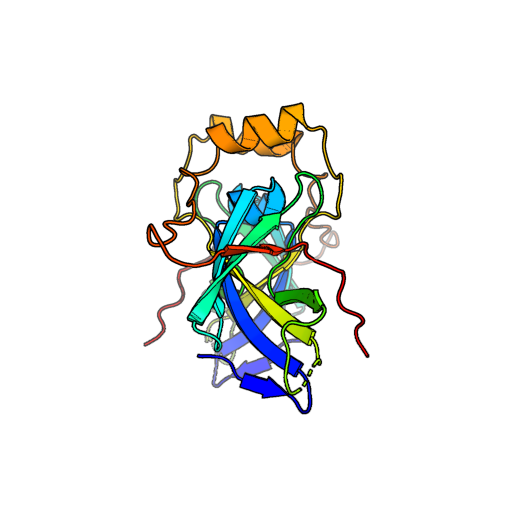? -10.129 26.339 -30.234 1.00 47.96 361 ILE A C 1
ATOM 760 O O . ILE A 1 104 ? -9.178 26.864 -30.810 1.00 48.66 361 ILE A O 1
ATOM 765 N N . PRO A 1 105 ? -11.003 25.541 -30.874 1.00 45.80 362 PRO A N 1
ATOM 766 C CA . PRO A 1 105 ? -10.891 25.233 -32.301 1.00 45.91 362 PRO A CA 1
ATOM 767 C C . PRO A 1 105 ? -10.820 26.495 -33.151 1.00 47.36 362 PRO A C 1
ATOM 768 O O . PRO A 1 105 ? -11.609 27.427 -32.975 1.00 46.45 362 PRO A O 1
ATOM 772 N N . LYS A 1 106 ? -9.859 26.521 -34.066 1.00 56.54 363 LYS A N 1
ATOM 773 C CA . LYS A 1 106 ? -9.681 27.654 -34.962 1.00 58.09 363 LYS A CA 1
ATOM 774 C C . LYS A 1 106 ? -10.890 27.672 -35.893 1.00 57.33 363 LYS A C 1
ATOM 775 O O . LYS A 1 106 ? -11.301 26.626 -36.392 1.00 57.23 363 LYS A O 1
ATOM 781 N N . LYS A 1 107 ? -11.458 28.857 -36.095 1.00 47.26 364 LYS A N 1
ATOM 782 C CA . LYS A 1 107 ? -12.636 29.074 -36.947 1.00 47.60 364 LYS A CA 1
ATOM 783 C C . LYS A 1 107 ? -13.967 28.841 -36.214 1.00 45.96 364 LYS A C 1
ATOM 784 O O . LYS A 1 107 ? -15.042 28.963 -36.801 1.00 44.96 364 LYS A O 1
ATOM 790 N N . ALA A 1 108 ? -13.895 28.503 -34.9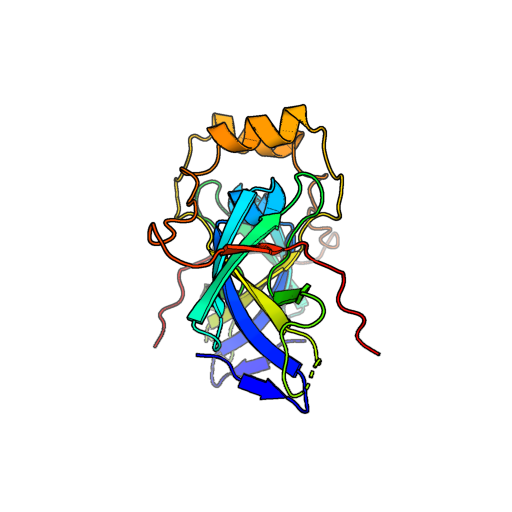30 1.00 46.78 365 ALA A N 1
ATOM 791 C CA . ALA A 1 108 ? -15.109 28.316 -34.144 1.00 43.19 365 ALA A CA 1
ATOM 792 C C . ALA A 1 108 ? -15.497 29.729 -33.738 1.00 40.93 365 ALA A C 1
ATOM 793 O O . ALA A 1 108 ? -14.648 30.621 -33.737 1.00 38.89 365 ALA A O 1
ATOM 795 N N . THR A 1 109 ? -16.766 29.964 -33.430 1.00 39.22 366 THR A N 1
ATOM 796 C CA . THR A 1 109 ? -17.142 31.306 -33.006 1.00 40.01 366 THR A CA 1
ATOM 797 C C . THR A 1 109 ? -16.932 31.313 -31.497 1.00 39.40 366 THR A C 1
ATOM 798 O O . THR A 1 109 ? -17.323 30.375 -30.799 1.00 37.79 366 THR A O 1
ATOM 802 N N . VAL A 1 110 ? -16.292 32.356 -30.990 1.00 38.74 367 VAL A N 1
ATOM 803 C CA . VAL A 1 110 ? -16.033 32.414 -29.567 1.00 40.55 367 VAL A CA 1
ATOM 804 C C . VAL A 1 110 ? -16.691 33.615 -28.910 1.00 40.17 367 VAL A C 1
ATOM 805 O O . VAL A 1 110 ? -16.609 34.734 -29.407 1.00 39.43 367 VAL A O 1
ATOM 809 N N . ASP A 1 111 ? -17.361 33.361 -27.795 1.00 38.08 368 ASP A N 1
ATOM 810 C CA . ASP A 1 111 ? -18.024 34.414 -27.046 1.00 40.35 368 ASP A CA 1
ATOM 811 C C . ASP A 1 111 ? -17.231 34.612 -25.762 1.00 41.92 368 ASP A C 1
ATOM 812 O O . ASP A 1 111 ? -17.154 33.710 -24.926 1.00 41.96 368 ASP A O 1
ATOM 817 N N . GLU A 1 112 ? -16.612 35.778 -25.622 1.00 51.47 369 GLU A N 1
ATOM 818 C CA . GLU A 1 112 ? -15.839 36.090 -24.426 1.00 53.93 369 GLU A CA 1
ATOM 819 C C . GLU A 1 112 ? -16.832 36.402 -23.311 1.00 53.53 369 GLU A C 1
ATOM 820 O O . GLU A 1 112 ? -17.514 37.425 -23.345 1.00 54.22 369 GLU A O 1
ATOM 826 N N . CYS A 1 113 ? -16.911 35.518 -22.322 1.00 58.89 370 CYS A N 1
ATOM 827 C CA . CYS A 1 113 ? -17.853 35.698 -21.226 1.00 57.47 370 CYS A CA 1
ATOM 828 C C . CYS A 1 113 ? -17.214 36.059 -19.893 1.00 57.84 370 CYS A C 1
ATOM 829 O O . CYS A 1 113 ? -16.019 35.841 -19.672 1.00 57.15 370 CYS A O 1
ATOM 832 N N . VAL A 1 114 ? -18.037 36.610 -19.007 1.00 42.84 371 VAL A N 1
ATOM 833 C CA . VAL A 1 114 ? -17.602 37.006 -17.677 1.00 42.27 371 VAL A CA 1
ATOM 834 C C . VAL A 1 114 ? -18.393 36.204 -16.653 1.00 41.71 371 VAL A C 1
ATOM 835 O O . VAL A 1 114 ? -19.553 35.859 -16.881 1.00 39.47 371 VAL A O 1
ATOM 839 N N . LEU A 1 115 ? -17.755 35.898 -15.531 1.00 55.98 372 LEU A N 1
ATOM 840 C CA . LEU A 1 115 ? -18.407 35.145 -14.474 1.00 56.94 372 LEU A CA 1
ATOM 841 C C . LEU A 1 115 ? -19.095 36.088 -13.499 1.00 58.37 372 LEU A C 1
ATOM 842 O O . LEU A 1 115 ? -18.486 37.036 -13.003 1.00 59.38 372 LEU A O 1
ATOM 847 N N . ALA A 1 116 ? -20.371 35.824 -13.240 1.00 45.27 373 ALA A N 1
ATOM 848 C CA . ALA A 1 116 ? -21.157 36.626 -12.308 1.00 47.10 373 ALA A CA 1
ATOM 849 C C . ALA A 1 116 ? -21.500 35.758 -11.097 1.00 48.69 373 ALA A C 1
ATOM 850 O O . ALA A 1 116 ? -21.647 34.538 -11.214 1.00 45.79 373 ALA A O 1
ATOM 852 N N . ASP A 1 117 ? -21.625 36.388 -9.936 1.00 48.24 374 ASP A N 1
ATOM 853 C CA . ASP A 1 117 ? -21.940 35.658 -8.717 1.00 50.38 374 ASP A CA 1
ATOM 854 C C . ASP A 1 117 ? -23.299 34.979 -8.791 1.00 51.65 374 ASP A C 1
ATOM 855 O O . ASP A 1 117 ? -24.235 35.487 -9.408 1.00 49.78 374 ASP A O 1
ATOM 860 N N . PHE A 1 118 ? -23.389 33.814 -8.164 1.00 44.82 375 PHE A N 1
ATOM 861 C CA . PHE A 1 118 ? -24.619 33.042 -8.139 1.00 49.39 375 PHE A CA 1
ATOM 862 C C . PHE A 1 118 ? -25.380 33.364 -6.855 1.00 53.87 375 PHE A C 1
ATOM 863 O O . PHE A 1 118 ? -24.796 33.383 -5.773 1.00 54.25 375 PHE A O 1
ATOM 871 N N . ASP A 1 119 ? -26.677 33.625 -6.983 1.00 95.74 376 ASP A N 1
ATOM 872 C CA . ASP A 1 119 ? -27.511 33.931 -5.828 1.00 101.17 376 ASP A CA 1
ATOM 873 C C . ASP A 1 119 ? -28.164 32.647 -5.328 1.00 104.17 376 ASP A C 1
ATOM 874 O O . ASP A 1 119 ? -29.002 32.059 -6.011 1.00 104.55 376 ASP A O 1
ATOM 879 N N . PRO A 1 120 ? -27.783 32.200 -4.120 1.00 98.59 377 PRO A N 1
ATOM 880 C CA . PRO A 1 120 ? -28.286 30.987 -3.469 1.00 100.61 377 PRO A CA 1
ATOM 881 C C . PRO A 1 120 ? -29.737 30.617 -3.776 1.00 102.47 377 PRO A C 1
ATOM 882 O O . PRO A 1 120 ? -30.075 29.435 -3.856 1.00 102.64 377 PRO A O 1
ATOM 886 N N . ALA A 1 121 ? -30.591 31.621 -3.950 1.00 105.97 378 ALA A N 1
ATOM 887 C CA . ALA A 1 121 ? -31.999 31.373 -4.244 1.00 106.81 378 ALA A CA 1
ATOM 888 C C . ALA A 1 121 ? -32.437 32.045 -5.541 1.00 107.41 378 ALA A C 1
ATOM 889 O O . ALA A 1 121 ? -31.587 32.688 -6.192 1.00 107.54 378 ALA A O 1
ATOM 892 N N . SER B 1 1 ? -22.011 16.960 -21.193 1.00 42.29 258 SER B N 1
ATOM 893 C CA . SER B 1 1 ? -23.318 17.586 -21.563 1.00 43.48 258 SER B CA 1
ATOM 894 C C . SER B 1 1 ? -23.789 18.639 -20.558 1.00 41.65 258 SER B C 1
ATOM 895 O O . SER B 1 1 ? -23.142 18.868 -19.533 1.00 41.78 258 SER B O 1
ATOM 898 N N . PHE B 1 2 ? -24.915 19.280 -20.870 1.00 33.43 259 PHE B N 1
ATOM 899 C CA . PHE B 1 2 ? -25.508 20.301 -20.009 1.00 33.50 259 PHE B CA 1
ATOM 900 C C . PHE B 1 2 ? -26.828 19.785 -19.435 1.00 36.74 259 PHE B C 1
ATOM 901 O O . PHE B 1 2 ? -27.573 19.074 -20.113 1.00 36.33 259 PHE B O 1
ATOM 909 N N . LYS B 1 3 ? -27.107 20.142 -18.185 1.00 38.57 260 LYS B N 1
ATOM 910 C CA . LYS B 1 3 ? -28.348 19.744 -17.519 1.00 41.74 260 LYS B CA 1
ATOM 911 C C . LYS B 1 3 ? -29.293 20.934 -17.641 1.00 42.37 260 LYS B C 1
ATOM 912 O O . LYS B 1 3 ? -28.873 22.078 -17.453 1.00 41.09 260 LYS B O 1
ATOM 918 N N . ARG B 1 4 ? -30.558 20.677 -17.960 1.00 45.66 261 ARG B N 1
ATOM 919 C CA . ARG B 1 4 ? -31.528 21.759 -18.100 1.00 48.45 261 ARG B CA 1
ATOM 920 C C . ARG B 1 4 ? -32.270 22.013 -16.790 1.00 50.44 261 ARG B C 1
ATOM 921 O O . ARG B 1 4 ? -32.935 21.124 -16.260 1.00 50.97 261 ARG B O 1
ATOM 929 N N . ASP B 1 5 ? -32.136 23.227 -16.265 1.00 47.49 262 ASP B N 1
ATOM 930 C CA . ASP B 1 5 ? -32.801 23.611 -15.024 1.00 49.36 262 ASP B CA 1
ATOM 931 C C . ASP B 1 5 ? -33.850 24.662 -15.355 1.00 49.32 262 ASP B C 1
ATOM 932 O O . ASP B 1 5 ? -33.641 25.861 -15.143 1.00 47.45 262 ASP B O 1
ATOM 937 N N . GLY B 1 6 ? -34.975 24.200 -15.885 1.00 52.26 263 GLY B N 1
ATOM 938 C CA . GLY B 1 6 ? -36.041 25.104 -16.257 1.00 52.21 263 GLY B CA 1
ATOM 939 C C . GLY B 1 6 ? -35.637 25.953 -17.444 1.00 53.17 263 GLY B C 1
ATOM 940 O O . GLY B 1 6 ? -35.645 25.492 -18.584 1.00 53.69 263 GLY B O 1
ATOM 941 N N . ASP B 1 7 ? -35.263 27.197 -17.169 1.00 49.38 264 ASP B N 1
ATOM 942 C CA . ASP B 1 7 ? -34.866 28.134 -18.212 1.00 48.41 264 ASP B CA 1
ATOM 943 C C . ASP B 1 7 ? -33.348 28.296 -18.278 1.00 46.10 264 ASP B C 1
ATOM 944 O O . ASP B 1 7 ? -32.815 28.945 -19.185 1.00 44.44 264 ASP B O 1
ATOM 949 N N . ASP B 1 8 ? -32.657 27.693 -17.319 1.00 46.09 265 ASP B N 1
ATOM 950 C CA . ASP B 1 8 ? -31.206 27.778 -17.266 1.00 43.71 265 ASP B CA 1
ATOM 951 C C . ASP B 1 8 ? -30.560 26.440 -17.592 1.00 40.57 265 ASP B C 1
ATOM 952 O O . ASP B 1 8 ? -31.233 25.413 -17.658 1.00 40.57 265 ASP B O 1
ATOM 957 N N . LEU B 1 9 ? -29.249 26.467 -17.799 1.00 34.19 266 LEU B N 1
ATOM 958 C CA . LEU B 1 9 ? -28.490 25.255 -18.074 1.00 32.19 266 LEU B CA 1
ATOM 959 C C . LEU B 1 9 ? -27.415 25.148 -17.003 1.00 31.04 266 LEU B C 1
ATOM 960 O O . LEU B 1 9 ? -26.910 26.163 -16.517 1.00 31.34 266 LEU B O 1
ATOM 965 N N . VAL B 1 10 ? -27.081 23.922 -16.619 1.00 35.87 267 VAL B N 1
ATOM 966 C CA . VAL B 1 10 ? -26.059 23.700 -15.606 1.00 35.85 267 VAL B CA 1
ATOM 967 C C . VAL B 1 10 ? -24.907 22.879 -16.193 1.00 34.67 267 VAL B C 1
ATOM 968 O O . VAL B 1 10 ? -25.110 21.812 -16.776 1.00 33.88 267 VAL B O 1
ATOM 972 N N . TYR B 1 11 ? -23.698 23.400 -16.038 1.00 33.47 268 TYR B N 1
ATOM 973 C CA . TYR B 1 11 ? -22.505 22.757 -16.561 1.00 33.61 268 TYR B CA 1
ATOM 974 C C . TYR B 1 11 ? -21.480 22.526 -15.455 1.00 35.03 268 TYR B C 1
ATOM 975 O O . TYR B 1 11 ? -21.173 23.438 -14.673 1.00 33.68 268 TYR B O 1
ATOM 984 N N . GLU B 1 12 ? -20.949 21.307 -15.408 1.00 30.22 269 GLU B N 1
ATOM 985 C CA . GLU B 1 12 ? -19.947 20.915 -14.421 1.00 34.10 269 GLU B CA 1
ATOM 986 C C . GLU B 1 12 ? -18.562 21.164 -15.003 1.00 30.86 269 GLU B C 1
ATOM 987 O O . GLU B 1 12 ? -18.110 20.418 -15.875 1.00 32.12 269 GLU B O 1
ATOM 993 N N . ALA B 1 13 ? -17.888 22.199 -14.522 1.00 31.35 270 ALA B N 1
ATOM 994 C CA . ALA B 1 13 ? -16.559 22.517 -15.021 1.00 32.50 270 ALA B CA 1
ATOM 995 C C . ALA B 1 13 ? -15.478 22.180 -14.011 1.00 33.11 270 ALA B C 1
ATOM 996 O O . ALA B 1 13 ? -15.649 22.380 -12.810 1.00 34.10 270 ALA B O 1
ATOM 998 N N . GLU B 1 14 ? -14.358 21.668 -14.502 1.00 31.13 271 GLU B N 1
ATOM 999 C CA . GLU B 1 14 ? -13.253 21.346 -13.618 1.00 34.33 271 GLU B CA 1
ATOM 1000 C C . GLU B 1 14 ? -12.048 22.217 -13.966 1.00 30.15 271 GLU B C 1
ATOM 1001 O O . GLU B 1 14 ? -11.677 22.342 -15.128 1.00 26.78 271 GLU B O 1
ATOM 1007 N N . ILE B 1 15 ? -11.452 22.837 -12.958 1.00 27.77 272 ILE B N 1
ATOM 1008 C CA . ILE B 1 15 ? -10.274 23.669 -13.185 1.00 28.41 272 ILE B CA 1
ATOM 1009 C C . ILE B 1 15 ? -9.220 23.277 -12.169 1.00 27.24 272 ILE B C 1
ATOM 1010 O O . ILE B 1 15 ? -9.546 22.719 -11.123 1.00 27.53 272 ILE B O 1
ATOM 1015 N N . ASP B 1 16 ? -7.961 23.555 -12.483 1.00 28.31 273 ASP B N 1
ATOM 1016 C CA . ASP B 1 16 ? -6.864 23.254 -11.568 1.00 29.28 273 ASP B CA 1
ATOM 1017 C C . ASP B 1 16 ? -6.844 24.290 -10.450 1.00 27.69 273 ASP B C 1
ATOM 1018 O O . ASP B 1 16 ? -7.331 25.405 -10.619 1.00 26.88 273 ASP B O 1
ATOM 1023 N N . LEU B 1 17 ? -6.283 23.907 -9.308 1.00 27.82 274 LEU B N 1
ATOM 1024 C CA . LEU B 1 17 ? -6.199 24.782 -8.149 1.00 27.74 274 LEU B CA 1
ATOM 1025 C C . LEU B 1 17 ? -5.585 26.139 -8.478 1.00 28.03 274 LEU B C 1
ATOM 1026 O O . LEU B 1 17 ? -6.068 27.171 -8.026 1.00 28.23 274 LEU B O 1
ATOM 1031 N N . LEU B 1 18 ? -4.517 26.126 -9.265 1.00 28.77 275 LEU B N 1
ATOM 1032 C CA . LEU B 1 18 ? -3.812 27.349 -9.643 1.00 29.38 275 LEU B CA 1
ATOM 1033 C C . LEU B 1 18 ? -4.769 28.407 -10.196 1.00 27.24 275 LEU B C 1
ATOM 1034 O O . LEU B 1 18 ? -4.788 29.556 -9.749 1.00 26.26 275 LEU B O 1
ATOM 1039 N N . THR B 1 19 ? -5.569 28.006 -11.173 1.00 30.28 276 THR B N 1
ATOM 1040 C CA . THR B 1 19 ? -6.523 28.915 -11.785 1.00 30.54 276 THR B CA 1
ATOM 1041 C C . THR B 1 19 ? -7.586 29.317 -10.775 1.00 30.10 276 THR B C 1
ATOM 1042 O O . THR B 1 19 ? -8.020 30.468 -10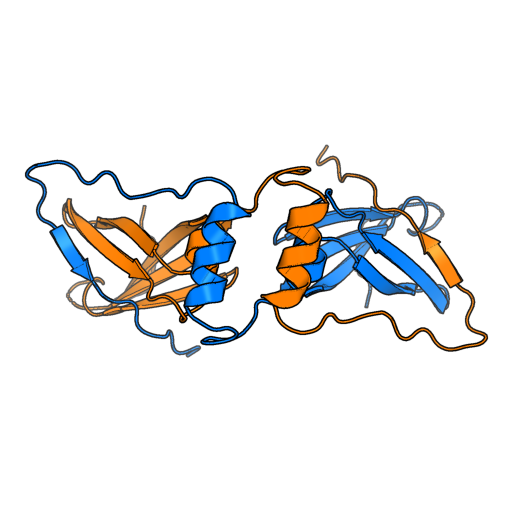.749 1.00 29.54 276 THR B O 1
ATOM 1046 N N . ALA B 1 20 ? -7.993 28.364 -9.939 1.00 27.94 277 ALA B N 1
ATOM 1047 C CA . ALA B 1 20 ? -9.029 28.611 -8.945 1.00 29.32 277 ALA B CA 1
ATOM 1048 C C . ALA B 1 20 ? -8.681 29.714 -7.954 1.00 29.54 277 ALA B C 1
ATOM 1049 O O . ALA B 1 20 ? -9.539 30.522 -7.587 1.00 26.51 277 ALA B O 1
ATOM 1051 N N . ILE B 1 21 ? -7.429 29.756 -7.514 1.00 31.25 278 ILE B N 1
ATOM 1052 C CA . ILE B 1 21 ? -7.062 30.773 -6.544 1.00 31.65 278 ILE B CA 1
ATOM 1053 C C . ILE B 1 21 ? -6.213 31.922 -7.060 1.00 30.81 278 ILE B C 1
ATOM 1054 O O . ILE B 1 21 ? -6.063 32.917 -6.360 1.00 31.49 278 ILE B O 1
ATOM 1059 N N . ALA B 1 22 ? -5.672 31.803 -8.272 1.00 30.31 279 ALA B N 1
ATOM 1060 C CA . ALA B 1 22 ? -4.843 32.874 -8.833 1.00 34.52 279 ALA B CA 1
ATOM 1061 C C . ALA B 1 22 ? -5.381 33.468 -10.140 1.00 36.72 279 ALA B C 1
ATOM 1062 O O . ALA B 1 22 ? -4.762 34.357 -10.723 1.00 40.64 279 ALA B O 1
ATOM 1064 N N . GLY B 1 23 ? -6.526 32.981 -10.602 1.00 33.14 280 GLY B N 1
ATOM 1065 C CA . GLY B 1 23 ? -7.083 33.492 -11.838 1.00 32.54 280 GLY B CA 1
ATOM 1066 C C . GLY B 1 23 ? -6.531 32.766 -13.050 1.00 31.12 280 GLY B C 1
ATOM 1067 O O . GLY B 1 23 ? -5.543 32.034 -12.966 1.00 28.72 280 GLY B O 1
ATOM 1068 N N . GLY B 1 24 ? -7.182 32.970 -14.188 1.00 30.77 281 GLY B N 1
ATOM 1069 C CA . GLY B 1 24 ? -6.755 32.335 -15.422 1.00 32.02 281 GLY B CA 1
ATOM 1070 C C . GLY B 1 24 ? -7.947 32.256 -16.345 1.00 34.36 281 GLY B C 1
ATOM 1071 O O . GLY B 1 24 ? -8.817 33.125 -16.317 1.00 33.67 281 GLY B O 1
ATOM 1072 N N . GLU B 1 25 ? -8.016 31.215 -17.162 1.00 35.80 282 GLU B N 1
ATOM 1073 C CA . GLU B 1 25 ? -9.151 31.098 -18.062 1.00 35.96 282 GLU B CA 1
ATOM 1074 C C . GLU B 1 25 ? -9.463 29.650 -18.384 1.00 33.90 282 GLU B C 1
ATOM 1075 O O . GLU B 1 25 ? -8.627 28.770 -18.214 1.00 33.75 282 GLU B O 1
ATOM 1081 N N . PHE B 1 26 ? -10.687 29.413 -18.833 1.00 30.65 283 PHE B N 1
ATOM 1082 C CA . PHE B 1 26 ? -11.118 28.078 -19.226 1.00 29.76 283 PHE B CA 1
ATOM 1083 C C . PHE B 1 26 ? -12.177 28.283 -20.300 1.00 27.97 283 PHE B C 1
ATOM 1084 O O . PHE B 1 26 ? -12.716 29.377 -20.441 1.00 25.83 283 PHE B O 1
ATOM 1092 N N . ALA B 1 27 ? -12.456 27.244 -21.073 1.00 32.21 284 ALA B N 1
ATOM 1093 C CA . ALA B 1 27 ? -13.438 27.366 -22.134 1.00 31.94 284 ALA B CA 1
ATOM 1094 C C . ALA B 1 27 ? -14.256 26.106 -22.231 1.00 33.51 284 ALA B C 1
ATOM 1095 O O . ALA B 1 27 ? -13.853 25.054 -21.728 1.00 32.57 284 ALA B O 1
ATOM 1097 N N . LEU B 1 28 ? -15.419 26.220 -22.858 1.00 31.30 285 LEU B N 1
ATOM 1098 C CA . LEU B 1 28 ? -16.275 25.067 -23.055 1.00 31.86 285 LEU B CA 1
ATOM 1099 C C . LEU B 1 28 ? -17.169 25.284 -24.266 1.00 31.68 285 LEU B C 1
ATOM 1100 O O . LEU B 1 28 ? -17.537 26.419 -24.580 1.00 30.24 285 LEU B O 1
ATOM 1105 N N . GLU B 1 29 ? -17.483 24.207 -24.976 1.00 26.95 286 GLU B N 1
ATOM 1106 C CA . GLU B 1 29 ? -18.356 24.340 -26.126 1.00 28.07 286 GLU B CA 1
ATOM 1107 C C . GLU B 1 29 ? -19.780 24.408 -25.594 1.00 27.12 286 GLU B C 1
ATOM 1108 O O . GLU B 1 29 ? -20.190 23.592 -24.768 1.00 26.22 286 GLU B O 1
ATOM 1114 N N . HIS B 1 30 ? -20.529 25.390 -26.070 1.00 31.40 287 HIS B N 1
ATOM 1115 C CA . HIS B 1 30 ? -21.900 25.580 -25.638 1.00 31.91 287 HIS B CA 1
ATOM 1116 C C . HIS B 1 30 ? -22.822 24.692 -26.485 1.00 33.21 287 HIS B C 1
ATOM 1117 O O . HIS B 1 30 ? -22.427 24.233 -27.561 1.00 29.50 287 HIS B O 1
ATOM 1124 N N . VAL B 1 31 ? -24.040 24.453 -25.998 1.00 27.76 288 VAL B N 1
ATOM 1125 C CA . VAL B 1 31 ? -25.002 23.622 -26.716 1.00 28.76 288 VAL B CA 1
ATOM 1126 C C . VAL B 1 31 ? -25.305 24.172 -28.104 1.00 30.10 288 VAL B C 1
ATOM 1127 O O . VAL B 1 31 ? -25.805 23.454 -28.972 1.00 31.54 288 VAL B O 1
ATOM 1131 N N . SER B 1 32 ? -24.982 25.443 -28.313 1.00 31.16 289 SER B N 1
ATOM 1132 C CA . SER B 1 32 ? -25.215 26.101 -29.594 1.00 31.09 289 SER B CA 1
ATOM 1133 C C . SER B 1 32 ? -24.110 25.818 -30.608 1.00 32.56 289 SER B C 1
ATOM 1134 O O . SER B 1 32 ? -24.281 26.061 -31.801 1.00 31.14 289 SER B O 1
ATOM 1137 N N . GLY B 1 33 ? -22.971 25.318 -30.138 1.00 30.77 290 GLY B N 1
ATOM 1138 C CA . GLY B 1 33 ? -21.865 25.059 -31.043 1.00 30.35 290 GLY B CA 1
ATOM 1139 C C . GLY B 1 33 ? -20.805 26.129 -30.845 1.00 31.26 290 GLY B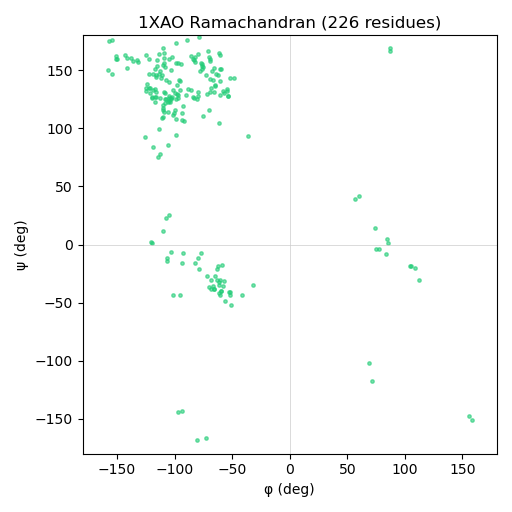 C 1
ATOM 1140 O O . GLY B 1 33 ? -19.642 25.965 -31.231 1.00 30.61 290 GLY B O 1
ATOM 1141 N N . ASP B 1 34 ? -21.210 27.240 -30.243 1.00 31.84 291 ASP B N 1
ATOM 1142 C CA . ASP B 1 34 ? -20.279 28.326 -29.975 1.00 32.55 291 ASP B CA 1
ATOM 1143 C C . ASP B 1 34 ? -19.421 27.976 -28.760 1.00 31.86 291 ASP B C 1
ATOM 1144 O O . ASP B 1 34 ? -19.864 27.264 -27.851 1.00 30.90 291 ASP B O 1
ATOM 1149 N N . TRP B 1 35 ? -18.191 28.479 -28.748 1.00 30.95 292 TRP B N 1
ATOM 1150 C CA . TRP B 1 35 ? -17.288 28.240 -27.633 1.00 31.51 292 TRP B CA 1
ATOM 1151 C C . TRP B 1 35 ? -17.257 29.436 -26.700 1.00 32.36 292 TRP B C 1
ATOM 1152 O O . TRP B 1 35 ? -17.085 30.583 -27.131 1.00 31.95 292 TRP B O 1
ATOM 1163 N N . LEU B 1 36 ? -17.429 29.169 -25.414 1.00 29.75 293 LEU B N 1
ATOM 1164 C CA . LEU B 1 36 ? -17.399 30.237 -24.436 1.00 30.48 293 LEU B CA 1
ATOM 1165 C C . LEU B 1 36 ? -15.991 30.283 -23.849 1.00 31.06 293 LEU B C 1
ATOM 1166 O O . LEU B 1 36 ? -15.462 29.266 -23.397 1.00 31.58 293 LEU B O 1
ATOM 1171 N N . LYS B 1 37 ? -15.370 31.457 -23.895 1.00 33.50 294 LYS B N 1
ATOM 1172 C CA . LYS B 1 37 ? -14.031 31.625 -23.346 1.00 35.87 294 LYS B CA 1
ATOM 1173 C C . LYS B 1 37 ? -14.230 32.398 -22.055 1.00 35.23 294 LYS B C 1
ATOM 1174 O O . LYS B 1 37 ? -14.656 33.551 -22.073 1.00 33.88 294 LYS B O 1
ATOM 1180 N N . VAL B 1 38 ? -13.937 31.765 -20.929 1.00 32.76 295 VAL B N 1
ATOM 1181 C CA . VAL B 1 38 ? -14.155 32.429 -19.655 1.00 35.43 295 VAL B CA 1
ATOM 1182 C C . VAL B 1 38 ? -12.878 32.854 -18.942 1.00 34.91 295 VAL B C 1
ATOM 1183 O O . VAL B 1 38 ? -11.945 32.067 -18.777 1.00 33.86 295 VAL B O 1
ATOM 1187 N N . GLY B 1 39 ? -12.849 34.112 -18.524 1.00 40.92 296 GLY B N 1
ATOM 1188 C CA . GLY B 1 39 ? -11.694 34.617 -17.811 1.00 42.17 296 GLY B CA 1
ATOM 1189 C C . GLY B 1 39 ? -11.974 34.693 -16.319 1.00 42.55 296 GLY B C 1
ATOM 1190 O O . GLY B 1 39 ? -12.975 35.264 -15.896 1.00 46.54 296 GLY B O 1
ATOM 1191 N N . ILE B 1 40 ? -11.113 34.088 -15.514 1.00 33.55 297 ILE B N 1
ATOM 1192 C CA . ILE B 1 40 ? -11.280 34.147 -14.068 1.00 32.47 297 ILE B CA 1
ATOM 1193 C C . ILE B 1 40 ? -10.285 35.203 -13.604 1.00 32.63 297 ILE B C 1
ATOM 1194 O O . ILE B 1 40 ? -9.073 35.013 -13.683 1.00 30.57 297 ILE B O 1
ATOM 1199 N N . VAL B 1 41 ? -10.815 36.324 -13.139 1.00 35.48 298 VAL B N 1
ATOM 1200 C CA . VAL B 1 41 ? -9.999 37.446 -12.704 1.00 35.95 298 VAL B CA 1
ATOM 1201 C C . VAL B 1 41 ? -9.136 37.179 -11.473 1.00 36.17 298 VAL B C 1
ATOM 1202 O O . VAL B 1 41 ? -9.610 36.650 -10.470 1.00 34.11 298 VAL B O 1
ATOM 1206 N N . PRO B 1 42 ? -7.841 37.527 -11.544 1.00 43.51 299 PRO B N 1
ATOM 1207 C CA . PRO B 1 42 ? -6.983 37.298 -10.380 1.00 44.58 299 PRO B CA 1
ATOM 1208 C C . PRO B 1 42 ? -7.591 38.053 -9.202 1.00 44.30 299 PRO B C 1
ATOM 1209 O O . PRO B 1 42 ? -7.960 39.220 -9.332 1.00 45.01 299 PRO B O 1
ATOM 1213 N N . GLY B 1 43 ? -7.719 37.378 -8.064 1.00 48.26 300 GLY B N 1
ATOM 1214 C CA . GLY B 1 43 ? -8.314 38.008 -6.900 1.00 47.08 300 GLY B CA 1
ATOM 1215 C C . GLY B 1 43 ? -9.732 37.518 -6.658 1.00 48.62 300 GLY B C 1
ATOM 1216 O O . GLY B 1 43 ? -10.263 37.679 -5.558 1.00 49.31 300 GLY B O 1
ATOM 1217 N N . GLU B 1 44 ? -10.352 36.928 -7.679 1.00 40.39 301 GLU B N 1
ATOM 1218 C CA . GLU B 1 44 ? -11.715 36.406 -7.555 1.00 40.93 301 GLU B CA 1
ATOM 1219 C C . GLU B 1 44 ? -11.694 34.875 -7.478 1.00 39.35 301 GLU B C 1
ATOM 1220 O O . GLU B 1 44 ? -11.851 34.171 -8.478 1.00 37.45 301 GLU B O 1
ATOM 1226 N N . VAL B 1 45 ? -11.514 34.383 -6.261 1.00 35.83 302 VAL B N 1
ATOM 1227 C CA . VAL B 1 45 ? -11.412 32.959 -5.966 1.00 32.87 302 VAL B CA 1
ATOM 1228 C C . VAL B 1 45 ? -12.614 32.086 -6.316 1.00 31.59 302 VAL B C 1
ATOM 1229 O O . VAL B 1 45 ? -13.767 32.488 -6.158 1.00 31.63 302 VAL B O 1
ATOM 1233 N N . ILE B 1 46 ? -12.329 30.888 -6.815 1.00 27.93 303 ILE B N 1
ATOM 1234 C CA . ILE B 1 46 ? -13.380 29.922 -7.118 1.00 27.04 303 ILE B CA 1
ATOM 1235 C C . ILE B 1 46 ? -13.152 28.799 -6.103 1.00 26.99 303 ILE B C 1
ATOM 1236 O O . ILE B 1 46 ? -12.042 28.272 -5.981 1.00 24.61 303 ILE B O 1
ATOM 1241 N N . ALA B 1 47 ? -14.190 28.456 -5.350 1.00 24.68 304 ALA B N 1
ATOM 1242 C CA . ALA B 1 47 ? -14.061 27.414 -4.339 1.00 26.66 304 ALA B CA 1
ATOM 1243 C C . ALA B 1 47 ? -14.716 26.098 -4.745 1.00 26.86 304 ALA B C 1
ATOM 1244 O O . ALA B 1 47 ? -15.564 26.062 -5.631 1.00 27.73 304 ALA B O 1
ATOM 1246 N N . PRO B 1 48 ? -14.311 24.990 -4.104 1.00 30.86 305 PRO B N 1
ATOM 1247 C CA . PRO B 1 48 ? -14.893 23.683 -4.425 1.00 32.63 305 PRO B CA 1
ATOM 1248 C C . PRO B 1 48 ? -16.422 23.743 -4.330 1.00 32.52 305 PRO B C 1
ATOM 1249 O O . PRO B 1 48 ? -16.971 24.199 -3.325 1.00 33.76 305 PRO B O 1
ATOM 1253 N N . GLY B 1 49 ? -17.097 23.311 -5.390 1.00 34.25 306 GLY B N 1
ATOM 1254 C CA . GLY B 1 49 ? -18.551 23.309 -5.409 1.00 36.12 306 GLY B CA 1
ATOM 1255 C C . GLY B 1 49 ? -19.203 24.662 -5.652 1.00 39.01 306 GLY B C 1
ATOM 1256 O O . GLY B 1 49 ? -20.422 24.747 -5.770 1.00 40.43 306 GLY B O 1
ATOM 1257 N N . MET B 1 50 ? -18.401 25.722 -5.736 1.00 33.16 307 MET B N 1
ATOM 1258 C CA . MET B 1 50 ? -18.941 27.056 -5.956 1.00 32.23 307 MET B CA 1
ATOM 1259 C C . MET B 1 50 ? -19.619 27.146 -7.322 1.00 33.07 307 MET B C 1
ATOM 1260 O O . MET B 1 50 ? -19.212 26.488 -8.283 1.00 31.74 307 MET B O 1
ATOM 1265 N N . ARG B 1 51 ? -20.669 27.955 -7.395 1.00 28.65 308 ARG B N 1
ATOM 1266 C CA . ARG B 1 51 ? -21.382 28.158 -8.642 1.00 30.64 308 ARG B CA 1
ATOM 1267 C C . ARG B 1 51 ? -21.208 29.593 -9.116 1.00 29.93 308 ARG B C 1
ATOM 1268 O O . ARG B 1 51 ? -21.094 30.522 -8.313 1.00 26.65 308 ARG B O 1
ATOM 1276 N N . LYS B 1 52 ? -21.180 29.761 -10.429 1.00 31.03 309 LYS B N 1
ATOM 1277 C CA . LYS B 1 52 ? -21.058 31.074 -11.025 1.00 33.66 309 LYS B CA 1
ATOM 1278 C C . LYS B 1 52 ? -22.048 31.123 -12.170 1.00 36.01 309 LYS B C 1
ATOM 1279 O O . LYS B 1 52 ? -22.455 30.083 -12.701 1.00 37.86 309 LYS B O 1
ATOM 1285 N N . VAL B 1 53 ? -22.430 32.332 -12.547 1.00 38.50 310 VAL B N 1
ATOM 1286 C CA . VAL B 1 53 ? -23.412 32.521 -13.593 1.00 39.45 310 VAL B CA 1
ATOM 1287 C C . VAL B 1 53 ? -22.903 33.247 -14.825 1.00 39.32 310 VAL B C 1
ATOM 1288 O O . VAL B 1 53 ? -22.214 34.259 -14.725 1.00 39.05 310 VAL B O 1
ATOM 1292 N N . ILE B 1 54 ? -23.239 32.701 -15.988 1.00 32.32 311 ILE B N 1
ATOM 1293 C CA . ILE B 1 54 ? -22.902 33.317 -17.258 1.00 35.09 311 ILE B CA 1
ATOM 1294 C C . ILE B 1 54 ? -24.285 33.681 -17.789 1.00 36.61 311 ILE B C 1
ATOM 1295 O O . ILE B 1 54 ? -25.017 32.830 -18.302 1.00 34.38 311 ILE B O 1
ATOM 1300 N N . GLU B 1 55 ? -24.653 34.946 -17.626 1.00 53.45 312 GLU B N 1
ATOM 1301 C CA . GLU B 1 55 ? -25.968 35.413 -18.042 1.00 57.91 312 GLU B CA 1
ATOM 1302 C C . GLU B 1 55 ? -26.262 35.367 -19.533 1.00 57.43 312 GLU B C 1
ATOM 1303 O O . GLU B 1 55 ? -25.420 35.714 -20.358 1.00 59.53 312 GLU B O 1
ATOM 1309 N N . GLY B 1 56 ? -27.472 34.924 -19.860 1.00 48.52 313 GLY B N 1
ATOM 1310 C CA . GLY B 1 56 ? -27.900 34.858 -21.245 1.00 46.23 313 GLY B CA 1
ATOM 1311 C C . GLY B 1 56 ? -27.488 33.621 -22.015 1.00 45.38 313 GLY B C 1
ATOM 1312 O O . GLY B 1 56 ? -27.741 33.531 -23.212 1.00 45.77 313 GLY B O 1
ATOM 1313 N N . LYS B 1 57 ? -26.863 32.658 -21.351 1.00 39.64 314 LYS B N 1
ATOM 1314 C CA . LYS B 1 57 ? -26.438 31.453 -22.051 1.00 39.54 314 LYS B CA 1
ATOM 1315 C C . LYS B 1 57 ? -27.296 30.249 -21.692 1.00 38.97 314 LYS B C 1
ATOM 1316 O O . LYS B 1 57 ? -26.877 29.104 -21.839 1.00 37.89 314 LYS B O 1
ATOM 1322 N N . GLY B 1 58 ? -28.511 30.521 -21.230 1.00 36.06 315 GLY B N 1
ATOM 1323 C CA . GLY B 1 58 ? -29.425 29.454 -20.866 1.00 35.62 315 GLY B CA 1
ATOM 1324 C C . GLY B 1 58 ? -30.353 29.066 -22.007 1.00 36.85 315 GLY B C 1
ATOM 1325 O O . GLY B 1 58 ? -29.954 29.064 -23.171 1.00 34.54 315 GLY B O 1
ATOM 1326 N N . MET B 1 59 ? -31.598 28.742 -21.668 1.00 51.80 316 MET B N 1
ATOM 1327 C CA . MET B 1 59 ? -32.594 28.335 -22.653 1.00 54.41 316 MET B CA 1
ATOM 1328 C C . MET B 1 59 ? -33.467 29.502 -23.131 1.00 55.97 316 MET B C 1
ATOM 1329 O O . MET B 1 59 ? -33.628 30.501 -22.425 1.00 56.09 316 MET B O 1
ATOM 1334 N N . PRO B 1 60 ? -34.045 29.383 -24.343 1.00 62.07 317 PRO B N 1
ATOM 1335 C CA . PRO B 1 60 ? -34.909 30.398 -24.957 1.00 62.64 317 PRO B CA 1
ATOM 1336 C C . PRO B 1 60 ? -35.813 31.137 -23.977 1.00 62.57 317 PRO B C 1
ATOM 1337 O O . PRO B 1 60 ? -36.649 30.531 -23.309 1.00 64.54 317 PRO B O 1
ATOM 1341 N N . TYR B 1 67 ? -32.927 34.803 -23.188 1.00 69.20 324 TYR B N 1
ATOM 1342 C CA . TYR B 1 67 ? -32.619 33.439 -22.773 1.00 68.79 324 TYR B CA 1
ATOM 1343 C C . TYR B 1 67 ? -32.320 33.353 -21.286 1.00 64.98 324 TYR B C 1
ATOM 1344 O O . TYR B 1 67 ? -32.046 34.362 -20.640 1.00 64.81 324 TYR B O 1
ATOM 1353 N N . GLY B 1 68 ? -32.381 32.140 -20.748 1.00 54.91 325 GLY B N 1
ATOM 1354 C CA . GLY B 1 68 ? -32.083 31.948 -19.342 1.00 48.71 325 GLY B CA 1
ATOM 1355 C C . GLY B 1 68 ? -30.582 32.092 -19.161 1.00 44.74 325 GLY B C 1
ATOM 1356 O O . GLY B 1 68 ? -29.891 32.560 -20.067 1.00 44.10 325 GLY B O 1
ATOM 1357 N N . ASN B 1 69 ? -30.073 31.685 -18.006 1.00 40.60 326 ASN B N 1
ATOM 1358 C CA . ASN B 1 69 ? -28.645 31.786 -17.732 1.00 37.80 326 ASN B CA 1
ATOM 1359 C C . ASN B 1 69 ? -27.955 30.431 -17.709 1.00 35.81 326 ASN B C 1
ATOM 1360 O O . ASN B 1 69 ? -28.606 29.384 -17.614 1.00 32.91 326 ASN B O 1
ATOM 1365 N N . LEU B 1 70 ? -26.626 30.462 -17.787 1.00 36.41 327 LEU B N 1
ATOM 1366 C CA . LEU B 1 70 ? -25.830 29.244 -17.718 1.00 33.58 327 LEU B CA 1
ATOM 1367 C C . LEU B 1 70 ? -25.224 29.238 -16.325 1.00 32.79 327 LEU B C 1
ATOM 1368 O O . LEU B 1 70 ? -24.611 30.222 -15.904 1.00 31.99 327 LEU B O 1
ATOM 1373 N N . ILE B 1 71 ? -25.394 28.141 -15.600 1.00 33.96 328 ILE B N 1
ATOM 1374 C CA . ILE B 1 71 ? -24.817 28.045 -14.268 1.00 34.68 328 ILE B CA 1
ATOM 1375 C C . ILE B 1 71 ? -23.644 27.069 -14.305 1.00 32.68 328 ILE B C 1
ATOM 1376 O O . ILE B 1 71 ? -23.798 25.928 -14.743 1.00 35.04 328 ILE B O 1
ATOM 1381 N N . ILE B 1 72 ? -22.471 27.516 -13.869 1.00 30.70 329 ILE B N 1
ATOM 1382 C CA . ILE B 1 72 ? -21.302 26.641 -13.850 1.00 30.42 329 ILE B CA 1
ATOM 1383 C C . ILE B 1 72 ? -20.960 26.237 -12.424 1.00 29.89 329 ILE B C 1
ATOM 1384 O O . ILE B 1 72 ? -20.799 27.086 -11.542 1.00 30.37 329 ILE B O 1
ATOM 1389 N N . LYS B 1 73 ? -20.877 24.930 -12.203 1.00 29.03 330 LYS B N 1
ATOM 1390 C CA . LYS B 1 73 ? -20.541 24.382 -10.900 1.00 30.88 330 LYS B CA 1
ATOM 1391 C C . LYS B 1 73 ? -19.102 23.921 -11.035 1.00 29.70 330 LYS B C 1
ATOM 1392 O O . LYS B 1 73 ? -18.784 23.102 -11.899 1.00 28.81 330 LYS B O 1
ATOM 1398 N N . PHE B 1 74 ? -18.236 24.436 -10.173 1.00 30.04 331 PHE B N 1
ATOM 1399 C CA . PHE B 1 74 ? -16.830 24.102 -10.255 1.00 29.48 331 PHE B CA 1
ATOM 1400 C C . PHE B 1 74 ? -16.321 22.994 -9.353 1.00 29.51 331 PHE B C 1
ATOM 1401 O O . PHE B 1 74 ? -16.723 22.863 -8.201 1.00 29.68 331 PHE B O 1
ATOM 1409 N N . THR B 1 75 ? -15.417 22.207 -9.912 1.00 33.41 332 THR B N 1
ATOM 1410 C CA . THR B 1 75 ? -14.748 21.131 -9.201 1.00 33.16 332 THR B CA 1
ATOM 1411 C C . THR B 1 75 ? -13.287 21.544 -9.335 1.00 30.92 332 THR B C 1
ATOM 1412 O O . THR B 1 75 ? -12.857 21.940 -10.420 1.00 28.10 332 THR B O 1
ATOM 1416 N N . ILE B 1 76 ? -12.534 21.477 -8.243 1.00 25.96 333 ILE B N 1
ATOM 1417 C CA . ILE B 1 76 ? -11.142 21.892 -8.294 1.00 25.33 333 ILE B CA 1
ATOM 1418 C C . ILE B 1 76 ? -10.177 20.724 -8.174 1.00 26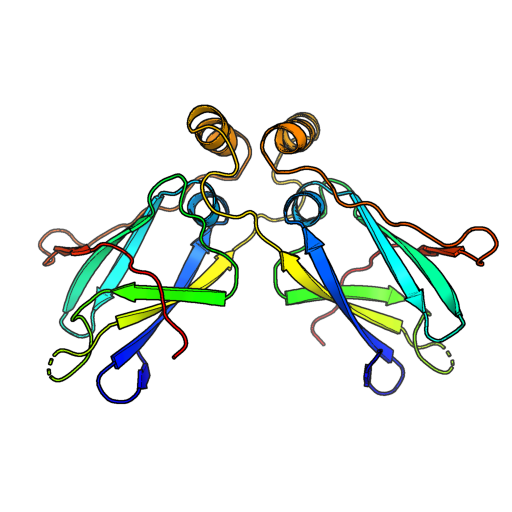.20 333 ILE B C 1
ATOM 1419 O O . ILE B 1 76 ? -10.149 20.026 -7.161 1.00 27.45 333 ILE B O 1
ATOM 1424 N N . LYS B 1 77 ? -9.396 20.515 -9.228 1.00 28.14 334 LYS B N 1
ATOM 1425 C CA . LYS B 1 77 ? -8.416 19.441 -9.261 1.00 28.55 334 LYS B CA 1
ATOM 1426 C C . LYS B 1 77 ? -7.162 19.864 -8.502 1.00 27.76 334 LYS B C 1
ATOM 1427 O O . LYS B 1 77 ? -6.579 20.909 -8.800 1.00 23.52 334 LYS B O 1
ATOM 1433 N N . PHE B 1 78 ? -6.759 19.047 -7.530 1.00 28.11 335 PHE B N 1
ATOM 1434 C CA . PHE B 1 78 ? -5.575 19.329 -6.730 1.00 28.09 335 PHE B CA 1
ATOM 1435 C C . PHE B 1 78 ? -4.359 18.559 -7.213 1.00 30.50 335 PHE B C 1
ATOM 1436 O O . PHE B 1 78 ? -4.486 17.504 -7.830 1.00 27.74 335 PHE B O 1
ATOM 1444 N N . PRO B 1 79 ? -3.159 19.074 -6.913 1.00 31.34 336 PRO B N 1
ATOM 1445 C CA . PRO B 1 79 ? -1.886 18.457 -7.294 1.00 32.83 336 PRO B CA 1
ATOM 1446 C C . PRO B 1 79 ? -1.685 17.167 -6.499 1.00 32.76 336 PRO B C 1
ATOM 1447 O O . PRO B 1 79 ? -2.271 16.996 -5.430 1.00 30.69 336 PRO B O 1
ATOM 1451 N N . GLU B 1 80 ? -0.856 16.266 -7.016 1.00 34.33 337 GLU B N 1
ATOM 1452 C CA . GLU B 1 80 ? -0.569 15.011 -6.323 1.00 35.06 337 GLU B CA 1
ATOM 1453 C C . GLU B 1 80 ? 0.440 15.321 -5.225 1.00 34.12 337 GLU B C 1
ATOM 1454 O O . GLU B 1 80 ? 0.873 16.465 -5.085 1.00 32.02 337 GLU B O 1
ATOM 1460 N N . ASN B 1 81 ? 0.821 14.307 -4.454 1.00 38.16 338 ASN B N 1
ATOM 1461 C CA . ASN B 1 81 ? 1.787 14.501 -3.373 1.00 38.66 338 ASN B CA 1
ATOM 1462 C C . ASN B 1 81 ? 3.162 14.847 -3.911 1.00 39.39 338 ASN B C 1
ATOM 1463 O O . ASN B 1 81 ? 3.529 14.425 -5.007 1.00 38.44 338 ASN B O 1
ATOM 1468 N N . HIS B 1 82 ? 3.915 15.620 -3.134 1.00 37.24 339 HIS B N 1
ATOM 1469 C CA . HIS B 1 82 ? 5.272 16.012 -3.506 1.00 37.47 339 HIS B CA 1
ATOM 1470 C C . HIS B 1 82 ? 5.310 16.797 -4.813 1.00 36.71 339 HIS B C 1
ATOM 1471 O O . HIS B 1 82 ? 6.194 16.588 -5.644 1.00 34.10 339 HIS B O 1
ATOM 1478 N N . PHE B 1 83 ? 4.360 17.709 -4.984 1.00 37.98 340 PHE B N 1
ATOM 1479 C CA . PHE B 1 83 ? 4.279 18.514 -6.197 1.00 37.28 340 PHE B CA 1
ATOM 1480 C C . PHE B 1 83 ? 5.268 19.686 -6.220 1.00 39.39 340 PHE B C 1
ATOM 1481 O O . PHE B 1 83 ? 5.455 20.330 -7.256 1.00 40.44 340 PHE B O 1
ATOM 1489 N N . THR B 1 84 ? 5.895 19.976 -5.086 1.00 37.51 341 THR B N 1
ATOM 1490 C CA . THR B 1 84 ? 6.860 21.071 -5.037 1.00 39.85 341 THR B CA 1
ATOM 1491 C C . THR B 1 84 ? 7.882 20.839 -3.923 1.00 41.03 341 THR B C 1
ATOM 1492 O O . THR B 1 84 ? 7.779 19.870 -3.169 1.00 40.06 341 THR B O 1
ATOM 1496 N N . SER B 1 85 ? 8.869 21.726 -3.818 1.00 46.59 342 SER B N 1
ATOM 1497 C CA . SER B 1 85 ? 9.898 21.570 -2.792 1.00 48.95 342 SER B CA 1
ATOM 1498 C C . SER B 1 85 ? 9.397 21.975 -1.414 1.00 50.03 342 SER B C 1
ATOM 1499 O O . SER B 1 85 ? 8.524 22.834 -1.286 1.00 48.74 342 SER B O 1
ATOM 1502 N N . GLU B 1 86 ? 9.962 21.345 -0.389 1.00 52.05 343 GLU B N 1
ATOM 1503 C CA . GLU B 1 86 ? 9.613 21.625 0.998 1.00 53.98 343 GLU B CA 1
ATOM 1504 C C . GLU B 1 86 ? 9.724 23.131 1.195 1.00 54.84 343 GLU B C 1
ATOM 1505 O O . GLU B 1 86 ? 8.889 23.758 1.850 1.00 55.40 343 GLU B O 1
ATOM 1511 N N . GLU B 1 87 ? 10.769 23.701 0.606 1.00 45.26 344 GLU B N 1
ATOM 1512 C CA . GLU B 1 87 ? 11.033 25.127 0.698 1.00 44.77 344 GLU B CA 1
ATOM 1513 C C . GLU B 1 87 ? 9.886 25.936 0.109 1.00 43.76 344 GLU B C 1
ATOM 1514 O O . GLU B 1 87 ? 9.470 26.944 0.685 1.00 43.98 344 GLU B O 1
ATOM 1520 N N . ASN B 1 88 ? 9.372 25.500 -1.037 1.00 42.34 345 ASN B N 1
ATOM 1521 C CA . ASN B 1 88 ? 8.256 26.200 -1.667 1.00 40.10 345 ASN B CA 1
ATOM 1522 C C . ASN B 1 88 ? 6.991 26.088 -0.824 1.00 38.26 345 ASN B C 1
ATOM 1523 O O . ASN B 1 88 ? 6.204 27.029 -0.759 1.00 36.41 345 ASN B O 1
ATOM 1528 N N . LEU B 1 89 ? 6.795 24.945 -0.173 1.00 41.48 346 LEU B N 1
ATOM 1529 C CA . LEU B 1 89 ? 5.621 24.762 0.675 1.00 41.33 346 LEU B CA 1
ATOM 1530 C C . LEU B 1 89 ? 5.633 25.773 1.814 1.00 42.81 346 LEU B C 1
ATOM 1531 O O . LEU B 1 89 ? 4.585 26.260 2.242 1.00 43.33 346 LEU B O 1
ATOM 1536 N N . LYS B 1 90 ? 6.823 26.093 2.306 1.00 54.74 347 LYS B N 1
ATOM 1537 C CA . LYS B 1 90 ? 6.942 27.062 3.385 1.00 54.88 347 LYS B CA 1
ATOM 1538 C C . LYS B 1 90 ? 6.647 28.454 2.843 1.00 54.27 347 LYS B C 1
ATOM 1539 O O . LYS B 1 90 ? 6.201 29.332 3.578 1.00 55.23 347 LYS B O 1
ATOM 1545 N N . LYS B 1 91 ? 6.888 28.653 1.552 1.00 42.99 348 LYS B N 1
ATOM 1546 C CA . LYS B 1 91 ? 6.607 29.944 0.940 1.00 43.51 348 LYS B CA 1
ATOM 1547 C C . LYS B 1 91 ? 5.096 30.163 0.905 1.00 42.78 348 LYS B C 1
ATOM 1548 O O . LYS B 1 91 ? 4.621 31.297 0.987 1.00 41.64 348 LYS B O 1
ATOM 1554 N N . LEU B 1 92 ? 4.343 29.072 0.787 1.00 40.25 349 LEU B N 1
ATOM 1555 C CA . LEU B 1 92 ? 2.892 29.167 0.747 1.00 39.90 349 LEU B CA 1
ATOM 1556 C C . LEU B 1 92 ? 2.384 29.800 2.032 1.00 40.72 349 LEU B C 1
ATOM 1557 O O . LEU B 1 92 ? 1.355 30.477 2.035 1.00 40.17 349 LEU B O 1
ATOM 1562 N N . GLU B 1 93 ? 3.119 29.581 3.120 1.00 37.69 350 GLU B N 1
ATOM 1563 C CA . GLU B 1 93 ? 2.760 30.127 4.427 1.00 39.98 350 GLU B CA 1
ATOM 1564 C C . GLU B 1 93 ? 2.635 31.644 4.379 1.00 40.64 350 GLU B C 1
ATOM 1565 O O . GLU B 1 93 ? 1.842 32.231 5.111 1.00 41.47 350 GLU B O 1
ATOM 1571 N N . GLU B 1 94 ? 3.410 32.287 3.516 1.00 56.93 351 GLU B N 1
ATOM 1572 C CA . GLU B 1 94 ? 3.374 33.741 3.444 1.00 58.14 351 GLU B CA 1
ATOM 1573 C C . GLU B 1 94 ? 2.399 34.309 2.414 1.00 56.15 351 GLU B C 1
ATOM 1574 O O . GLU B 1 94 ? 2.169 35.519 2.372 1.00 57.23 351 GLU B O 1
ATOM 1580 N N . ILE B 1 95 ? 1.812 33.438 1.598 1.00 43.15 352 ILE B N 1
ATOM 1581 C CA . ILE B 1 95 ? 0.871 33.881 0.574 1.00 38.05 352 ILE B CA 1
ATOM 1582 C C . ILE B 1 95 ? -0.580 33.642 0.989 1.00 35.68 352 ILE B C 1
ATOM 1583 O O . ILE B 1 95 ? -1.445 34.498 0.786 1.00 32.81 352 ILE B O 1
ATOM 1588 N N . LEU B 1 96 ? -0.844 32.469 1.559 1.00 32.74 353 LEU B N 1
ATOM 1589 C CA . LEU B 1 96 ? -2.188 32.116 2.006 1.00 29.45 353 LEU B CA 1
ATOM 1590 C C . LEU B 1 96 ? -2.431 32.695 3.402 1.00 29.48 353 LEU B C 1
ATOM 1591 O O . LEU B 1 96 ? -1.488 33.001 4.119 1.00 27.98 353 LEU B O 1
ATOM 1596 N N . PRO B 1 97 ? -3.704 32.838 3.806 1.00 33.77 354 PRO B N 1
ATOM 1597 C CA . PRO B 1 97 ? -4.055 33.388 5.120 1.00 34.88 354 PRO B CA 1
ATOM 1598 C C . PRO B 1 97 ? -3.502 32.573 6.290 1.00 33.93 354 PRO B C 1
ATOM 1599 O O . PRO B 1 97 ? -3.110 31.418 6.126 1.00 35.89 354 PRO B O 1
ATOM 1603 N N . PRO B 1 98 ? -3.477 33.171 7.492 1.00 26.80 355 PRO B N 1
ATOM 1604 C CA . PRO B 1 98 ? -2.975 32.509 8.699 1.00 26.06 355 PRO B CA 1
ATOM 1605 C C . PRO B 1 98 ? -3.565 31.116 8.876 1.00 28.49 355 PRO B C 1
ATOM 1606 O O . PRO B 1 98 ? -4.736 30.892 8.572 1.00 25.68 355 PRO B O 1
ATOM 1610 N N . ARG B 1 99 ? -2.741 30.198 9.373 1.00 31.16 356 ARG B N 1
ATOM 1611 C CA . ARG B 1 99 ? -3.134 28.817 9.636 1.00 33.23 356 ARG B CA 1
ATOM 1612 C C . ARG B 1 99 ? -4.088 28.721 10.814 1.00 33.24 356 ARG B C 1
ATOM 1613 O O . ARG B 1 99 ? -4.165 29.624 11.652 1.00 29.60 356 ARG B O 1
ATOM 1621 N N . ILE B 1 100 ? -4.791 27.597 10.875 1.00 35.90 357 ILE B N 1
ATOM 1622 C CA . ILE B 1 100 ? -5.686 27.294 11.979 1.00 35.45 357 ILE B CA 1
ATOM 1623 C C . ILE B 1 100 ? -5.055 26.044 12.591 1.00 36.76 357 ILE B C 1
ATOM 1624 O O . ILE B 1 100 ? -4.774 25.068 11.884 1.00 37.19 357 ILE B O 1
ATOM 1629 N N . VAL B 1 101 ? -4.802 26.083 13.892 1.00 31.40 358 VAL B N 1
ATOM 1630 C CA . VAL B 1 101 ? -4.194 24.958 14.576 1.00 32.92 358 VAL B CA 1
ATOM 1631 C C . VAL B 1 101 ? -5.103 24.499 15.706 1.00 34.63 358 VAL B C 1
ATOM 1632 O O . VAL B 1 101 ? -5.971 25.246 16.156 1.00 35.30 358 VAL B O 1
ATOM 1636 N N . PRO B 1 102 ? -4.930 23.249 16.162 1.00 43.22 359 PRO B N 1
ATOM 1637 C CA . PRO B 1 102 ? -5.720 22.642 17.237 1.00 45.96 359 PRO B CA 1
ATOM 1638 C C . PRO B 1 102 ? -5.579 23.274 18.617 1.00 47.54 359 PRO B C 1
ATOM 1639 O O . PRO B 1 102 ? -4.476 23.590 19.066 1.00 48.17 359 PRO B O 1
ATOM 1643 N N . ALA B 1 103 ? -6.716 23.444 19.281 1.00 50.86 360 ALA B N 1
ATOM 1644 C CA . ALA B 1 103 ? -6.758 23.974 20.636 1.00 52.20 360 ALA B CA 1
ATOM 1645 C C . ALA B 1 103 ? -7.386 22.851 21.459 1.00 52.05 360 ALA B C 1
ATOM 1646 O O . ALA B 1 103 ? -8.595 22.832 21.675 1.00 53.09 360 ALA B O 1
ATOM 1648 N N . ILE B 1 104 ? -6.561 21.901 21.886 1.00 40.43 361 ILE B N 1
ATOM 1649 C CA . ILE B 1 104 ? -7.035 20.771 22.672 1.00 41.59 361 ILE B CA 1
ATOM 1650 C C . ILE B 1 104 ? -7.087 21.082 24.163 1.00 44.79 361 ILE B C 1
ATOM 1651 O O . ILE B 1 104 ? -6.135 21.621 24.726 1.00 45.12 361 ILE B O 1
ATOM 1656 N N . PRO B 1 105 ? -8.204 20.736 24.824 1.00 44.39 362 PRO B N 1
ATOM 1657 C CA . PRO B 1 105 ? -8.362 20.985 26.260 1.00 45.63 362 PRO B CA 1
ATOM 1658 C C . PRO B 1 105 ? -7.206 20.364 27.040 1.00 46.99 362 PRO B C 1
ATOM 1659 O O . PRO B 1 105 ? -6.836 19.216 26.792 1.00 46.57 362 PRO B O 1
ATOM 1663 N N . LYS B 1 106 ? -6.628 21.115 27.972 1.00 55.50 363 LYS B N 1
ATOM 1664 C CA . LYS B 1 106 ? -5.531 20.573 28.762 1.00 57.89 363 LYS B CA 1
ATOM 1665 C C . LYS B 1 106 ? -6.137 19.559 29.729 1.00 57.56 363 LYS B C 1
ATOM 1666 O O . LYS B 1 106 ? -7.270 19.727 30.185 1.00 58.10 363 LYS B O 1
ATOM 1672 N N . LYS B 1 107 ? -5.386 18.503 30.024 1.00 54.66 364 LYS B N 1
ATOM 1673 C CA . LYS B 1 107 ? -5.846 17.431 30.911 1.00 54.25 364 LYS B CA 1
ATOM 1674 C C . LYS B 1 107 ? -6.685 16.418 30.132 1.00 52.54 364 LYS B C 1
ATOM 1675 O O . LYS B 1 107 ? -7.041 15.357 30.652 1.00 51.50 364 LYS B O 1
ATOM 1681 N N . ALA B 1 108 ? -7.001 16.751 28.883 1.00 45.41 365 ALA B N 1
ATOM 1682 C CA . ALA B 1 108 ? -7.767 15.845 28.041 1.00 41.52 365 ALA B CA 1
ATOM 1683 C C . ALA B 1 108 ? -6.819 14.736 27.606 1.00 38.82 365 ALA B C 1
ATOM 1684 O O . ALA B 1 108 ? -5.604 14.938 27.550 1.00 36.19 365 ALA B O 1
ATOM 1686 N N . THR B 1 109 ? -7.368 13.560 27.328 1.00 41.49 366 THR B N 1
ATOM 1687 C CA . THR B 1 109 ? -6.554 12.442 26.867 1.00 41.18 366 THR B CA 1
ATOM 1688 C C . THR B 1 109 ? -6.315 12.693 25.373 1.00 40.39 366 THR B C 1
ATOM 1689 O O . THR B 1 109 ? -7.265 12.912 24.611 1.00 39.06 366 THR B O 1
ATOM 1693 N N . VAL B 1 110 ? -5.053 12.664 24.955 1.00 38.07 367 VAL B N 1
ATOM 1694 C CA . VAL B 1 110 ? -4.711 12.922 23.563 1.00 38.68 367 VAL B CA 1
ATOM 1695 C C . VAL B 1 110 ? -4.074 11.733 22.849 1.00 40.34 367 VAL B C 1
ATOM 1696 O O . VAL B 1 110 ? -3.087 11.171 23.318 1.00 39.67 367 VAL B O 1
ATOM 1700 N N . ASP B 1 111 ? -4.641 11.364 21.705 1.00 38.42 368 ASP B N 1
ATOM 1701 C CA . ASP B 1 111 ? -4.115 10.259 20.919 1.00 39.91 368 ASP B CA 1
ATOM 1702 C C . ASP B 1 111 ? -3.507 10.809 19.631 1.00 41.25 368 ASP B C 1
ATOM 1703 O O . ASP B 1 111 ? -4.233 11.271 18.745 1.00 39.85 368 ASP B O 1
ATOM 1708 N N . GLU B 1 112 ? -2.177 10.781 19.536 1.00 43.44 369 GLU B N 1
ATOM 1709 C CA . GLU B 1 112 ? -1.486 11.255 18.338 1.00 46.12 369 GLU B CA 1
ATOM 1710 C C . GLU B 1 112 ? -1.758 10.267 17.209 1.00 46.31 369 GLU B C 1
ATOM 1711 O O . GLU B 1 112 ? -1.343 9.108 17.272 1.00 47.08 369 GLU B O 1
ATOM 1717 N N . CYS B 1 113 ? -2.447 10.719 16.167 1.00 51.30 370 CYS B N 1
ATOM 1718 C CA . CYS B 1 113 ? -2.778 9.824 15.067 1.00 51.06 370 CYS B CA 1
ATOM 1719 C C . CYS B 1 113 ? -2.132 10.171 13.731 1.00 50.71 370 CYS B C 1
ATOM 1720 O O . CYS B 1 113 ? -1.705 11.304 13.494 1.00 49.73 370 CYS B O 1
ATOM 1723 N N . VAL B 1 114 ? -2.069 9.162 12.871 1.00 45.35 371 VAL B N 1
ATOM 1724 C CA . VAL B 1 114 ? -1.504 9.279 11.536 1.00 45.78 371 VAL B CA 1
ATOM 1725 C C . VAL B 1 114 ? -2.627 8.991 10.549 1.00 45.54 371 VAL B C 1
ATOM 1726 O O . VAL B 1 114 ? -3.555 8.247 10.863 1.00 44.43 371 VAL B O 1
ATOM 1730 N N . LEU B 1 115 ? -2.549 9.588 9.366 1.00 53.14 372 LEU B N 1
ATOM 1731 C CA . LEU B 1 115 ? -3.561 9.369 8.344 1.00 54.07 372 LEU B CA 1
ATOM 1732 C C . LEU B 1 115 ? -3.103 8.320 7.346 1.00 54.94 372 LEU B C 1
ATOM 1733 O O . LEU B 1 115 ? -1.995 8.398 6.819 1.00 56.88 372 LEU B O 1
ATOM 1738 N N . ALA B 1 116 ? -3.963 7.340 7.096 1.00 47.98 373 ALA B N 1
ATOM 1739 C CA . ALA B 1 116 ? -3.673 6.275 6.141 1.00 49.37 373 ALA B CA 1
ATOM 1740 C C . ALA B 1 116 ? -4.582 6.450 4.922 1.00 51.70 373 ALA B C 1
ATOM 1741 O O . ALA B 1 116 ? -5.667 7.036 5.019 1.00 49.47 373 ALA B O 1
ATOM 1743 N N . ASP B 1 117 ? -4.143 5.945 3.774 1.00 47.59 374 ASP B N 1
ATOM 1744 C CA . ASP B 1 117 ? -4.933 6.064 2.557 1.00 49.37 374 ASP B CA 1
ATOM 1745 C C . ASP B 1 117 ? -6.233 5.277 2.648 1.00 50.50 374 ASP B C 1
ATOM 1746 O O . ASP B 1 117 ? -6.324 4.280 3.363 1.00 48.56 374 ASP B O 1
ATOM 1751 N N . PHE B 1 118 ? -7.238 5.746 1.918 1.00 58.73 375 PHE B N 1
ATOM 1752 C CA . PHE B 1 118 ? -8.547 5.111 1.883 1.00 62.59 375 PHE B CA 1
ATOM 1753 C C . PHE B 1 118 ? -8.660 4.279 0.607 1.00 66.34 375 PHE B C 1
ATOM 1754 O O . PHE B 1 118 ? -8.685 4.829 -0.492 1.00 66.50 375 PHE B O 1
ATOM 1762 N N . ASP B 1 119 ? -8.723 2.959 0.755 1.00 100.05 376 ASP B N 1
ATOM 1763 C CA . ASP B 1 119 ? -8.840 2.066 -0.396 1.00 105.31 376 ASP B CA 1
ATOM 1764 C C . ASP B 1 119 ? -10.313 1.761 -0.668 1.00 108.00 376 ASP B C 1
ATOM 1765 O O . ASP B 1 119 ? -10.949 1.013 0.075 1.00 108.27 376 ASP B O 1
ATOM 1770 N N . PRO B 1 120 ? -10.869 2.338 -1.748 1.00 92.62 377 PRO B N 1
ATOM 1771 C CA . PRO B 1 120 ? -12.267 2.160 -2.156 1.00 94.50 377 PRO B CA 1
ATOM 1772 C C . PRO B 1 120 ? -12.815 0.735 -2.041 1.00 96.40 377 PRO B C 1
ATOM 1773 O O . PRO B 1 120 ? -13.937 0.534 -1.572 1.00 96.36 377 PRO B O 1
ATOM 1777 N N . ALA B 1 121 ? -12.032 -0.251 -2.469 1.00 95.50 378 ALA B N 1
ATOM 1778 C CA . ALA B 1 121 ? -12.469 -1.643 -2.404 1.00 96.15 378 ALA B CA 1
ATOM 1779 C C . ALA B 1 121 ? -12.890 -2.022 -0.985 1.00 96.42 378 ALA B C 1
ATOM 1780 O O . ALA B 1 121 ? -14.089 -2.315 -0.787 1.00 96.52 378 ALA B O 1
#

Solvent-accessible surface area: 13206 Å² total; per-residue (Å²): 139,40,124,160,91,55,78,38,7,12,51,110,7,111,10,25,2,5,4,0,2,4,2,17,66,19,27,5,88,19,85,74,36,44,54,0,72,0,22,8,88,83,6,82,5,2,21,43,50,69,95,24,16,4,128,28,50,5,35,123,189,12,38,0,17,0,65,3,73,8,102,12,19,143,73,140,39,33,60,84,109,33,8,111,93,0,79,147,8,8,42,120,75,112,96,32,96,40,65,189,213,32,83,69,48,147,16,117,21,34,116,57,104,127,144,140,38,142,171,80,48,86,25,6,23,52,96,7,116,11,34,2,6,4,1,2,4,2,25,46,20,24,6,90,19,84,73,36,46,51,0,82,0,38,6,78,65,6,69,6,1,21,42,43,69,90,16,15,3,123,37,52,3,47,129,184,9,50,0,16,0,55,1,69,7,106,10,20,134,68,139,39,29,35,115,122,32,11,152,123,0,70,155,8,8,44,120,78,107,102,38,98,41,66,197,210,33,79,66,36,131,18,122,28,45,117,67,106,118,143

GO terms:
  GO:0048471 perinuclear region of cytoplasm (C, IDA)
  GO:0042026 protein refolding (P, IDA)
  GO:0005829 cytosol (C, IDA)
  GO:0001671 ATPase activator activity (F, IDA)
  GO:0072380 TRC complex (C, IDA)
  GO:0034605 cellular response to heat (P, IMP)
  GO:0035719 tRNA import into nucleus (P, IMP)
  GO:0036503 ERAD pathway (P, IMP)
  GO:0005829 cytosol (C, HDA)
  GO:0045047 protein targeting to ER (P, IMP)
  GO:0006458 'de novo' protein folding (P, IMP)
  GO:0006511 ubiquitin-dependent protein catabolic process (P, IMP)
  GO:0070585 protein localization to mitochondrion (P, IMP)
  GO:0009267 cellular response to starvation (P, IMP)
  GO:0005515 protein binding (F, IPI)
  GO:0051131 chaperone-mediated protein complex assembly (P, IDA)

Secondary structure (DSSP, 8-state):
--EEETTEEEEEEEEEHHHHHH-EEEEEE-TTSPEEEEEEPTTS---TT-EEEETT-S-----EEEEEEEEPP-TT-S-HHHHHHHHHHSPPP----PPTTS-EEEEE-EE----/--EEETTEEEEEEEEEHHHHHH-EEEEEE-TTSPEEEEEE-TT----TT-EEEETT-S-----EEEEEEEEPP-TT-S-HHHHHHHHHHSPPP----PPTTS-EEEE--EE----

Sequence (230 aa):
SFKRDGDDLVYEAEIDLLTAIAGGEFALEHVSGDWLKVGIVPGEVIAPGMRKVIEGKGMPYGNLIIKFTIKFPENHFTSEENLKKLEEILPPRIVPAIPKKATVDECVLADFDPASFKRDGDDLVYEAEIDLLTAIAGGEFALEHVSGDWLKVGIVPGEVIAPGMRKVIEGKGMPYGNLIIKFTIKFPENHFTSEENLKKLEEILPPRIVPAIPKKATVDECVLADFDPA

CATH classification: 2.60.260.20 (+1 more: 6.10.250.310)

Foldseek 3Di:
DWDADPQEIEEEDEDEQCCQAQWDWDWDQAPVRDIDIDTGHGPRHHDAQDKDWDPQSTHPNHIYIYTYHYDYDDPPPDDPVVVVVVCVVDDHDDDDDDDPPDDDDDDDDDDDDPD/DWPADPQFIEEEDEDEVCCQAAWDWDWDQAPVRDIDIGTGDGVRHDDAQRKDWDQPRTHPHGIYIYTYHYDYDDPPPDDPVVVVVVCVVDDHDDDDDDDPVDDDDDDDDDDDDPD

Radius of gyration: 20.55 Å; Cα contacts (8 Å, |Δi|>4): 516; chains: 2; bounding box: 47×44×68 Å

Organism: Saccharomyces cerevisiae (strain ATCC 204508 / S288c) (NCBI:txid559292)

B-factor: mean 47.65, std 19.53, range [20.05, 121.6]

Nearest PDB structures (foldseek):
  1xao-assembly1_B  TM=1.009E+00  e=1.145E-23  Saccharomyces cerevisiae
  7zhs-assembly1_A  TM=9.549E-01  e=2.293E-10  Saccharomyces cerevisiae S288C
  1nlt-assembly1_A  TM=9.101E-01  e=3.349E-10  Saccharomyces cerevisiae
  2q2g-assembly1_A  TM=8.888E-01  e=6.146E-07  Cryptosporidium parvum Iowa II
  8x2u-assembly1_K  TM=8.456E-01  e=2.315E-06  Mus musculus